Protein AF-W8AZ99-F1 (afdb_monomer_lite)

Structure (mmCIF, N/CA/C/O backbone):
data_AF-W8AZ99-F1
#
_entry.id   AF-W8AZ99-F1
#
loop_
_atom_site.group_PDB
_atom_site.id
_atom_site.type_symbol
_atom_site.label_atom_id
_atom_site.label_alt_id
_atom_site.label_comp_id
_atom_site.label_asym_id
_atom_site.label_entity_id
_atom_site.label_seq_id
_atom_site.pdbx_PDB_ins_code
_atom_site.Cartn_x
_atom_site.Cartn_y
_atom_site.Cartn_z
_atom_site.occupancy
_atom_site.B_iso_or_equiv
_atom_site.auth_seq_id
_atom_site.auth_comp_id
_atom_site.auth_asym_id
_atom_site.auth_atom_id
_atom_site.pdbx_PDB_model_num
ATOM 1 N N . MET A 1 1 ? -14.376 18.201 -4.466 1.00 57.44 1 MET A N 1
ATOM 2 C CA . MET A 1 1 ? -13.607 17.176 -3.735 1.00 57.44 1 MET A CA 1
ATOM 3 C C . MET A 1 1 ? -12.184 17.161 -4.282 1.00 57.44 1 MET A C 1
ATOM 5 O O . MET A 1 1 ? -12.028 17.068 -5.497 1.00 57.44 1 MET A O 1
ATOM 9 N N . GLU A 1 2 ? -11.160 17.309 -3.438 1.00 67.12 2 GLU A N 1
ATOM 10 C CA . GLU A 1 2 ? -9.789 16.961 -3.848 1.00 67.12 2 GLU A CA 1
ATOM 11 C C . GLU A 1 2 ? -9.748 15.459 -4.137 1.00 67.12 2 GLU A C 1
ATOM 13 O O . GLU A 1 2 ? -10.325 14.670 -3.392 1.00 67.12 2 GLU A O 1
ATOM 18 N N . SER A 1 3 ? -9.132 15.048 -5.246 1.00 77.50 3 SER A N 1
ATOM 19 C CA . SER A 1 3 ? -9.180 13.639 -5.632 1.00 77.50 3 SER A CA 1
ATOM 20 C C . SER A 1 3 ? -8.278 12.794 -4.745 1.00 77.50 3 SER A C 1
ATOM 22 O O . SER A 1 3 ? -7.058 12.949 -4.796 1.00 77.50 3 SER A O 1
ATOM 24 N N . ILE A 1 4 ? -8.884 11.871 -4.001 1.00 90.00 4 ILE A N 1
ATOM 25 C CA . ILE A 1 4 ? -8.185 10.881 -3.185 1.00 90.00 4 ILE A CA 1
ATOM 26 C C . ILE A 1 4 ? -7.370 9.970 -4.108 1.00 90.00 4 ILE A C 1
ATOM 28 O O . ILE A 1 4 ? -7.929 9.285 -4.966 1.00 90.00 4 ILE A O 1
ATOM 32 N N . GLU A 1 5 ? -6.047 9.971 -3.938 1.00 94.31 5 GLU A N 1
ATOM 33 C CA . GLU A 1 5 ? -5.137 9.136 -4.722 1.00 94.31 5 GLU A CA 1
ATOM 34 C C . GLU A 1 5 ? -4.761 7.842 -3.987 1.00 94.31 5 GLU A C 1
ATOM 36 O O . GLU A 1 5 ? -4.312 7.859 -2.837 1.00 94.31 5 GLU A O 1
ATOM 41 N N . MET A 1 6 ? -4.865 6.723 -4.700 1.00 96.88 6 MET A N 1
ATOM 42 C CA . MET A 1 6 ? -4.287 5.427 -4.332 1.00 96.88 6 MET A CA 1
ATOM 43 C C . MET A 1 6 ? -3.359 4.932 -5.445 1.00 96.88 6 MET A C 1
ATOM 45 O O . MET A 1 6 ? -3.253 5.541 -6.510 1.00 96.88 6 MET A O 1
ATOM 49 N N . LEU A 1 7 ? -2.674 3.820 -5.197 1.00 98.25 7 LEU A N 1
ATOM 50 C CA . LEU A 1 7 ? -1.894 3.103 -6.199 1.00 98.25 7 LEU A CA 1
ATOM 51 C C . LEU A 1 7 ? -2.615 1.821 -6.611 1.00 98.25 7 LEU A C 1
ATOM 53 O O . LEU A 1 7 ? -3.221 1.166 -5.764 1.00 98.25 7 LEU A O 1
ATOM 57 N N . LYS A 1 8 ? -2.501 1.451 -7.887 1.00 98.38 8 LYS A N 1
ATOM 58 C CA . LYS A 1 8 ? -2.926 0.154 -8.430 1.00 98.38 8 LYS A CA 1
ATOM 59 C C . LYS A 1 8 ? -1.748 -0.523 -9.132 1.00 98.38 8 LYS A C 1
ATOM 61 O O . LYS A 1 8 ? -1.063 0.141 -9.912 1.00 98.38 8 LYS A O 1
ATOM 66 N N . ALA A 1 9 ? -1.531 -1.812 -8.879 1.00 98.56 9 ALA A N 1
ATOM 67 C CA . ALA A 1 9 ? -0.573 -2.641 -9.606 1.00 98.56 9 ALA A CA 1
ATOM 68 C C . ALA A 1 9 ? -0.973 -2.801 -11.082 1.00 98.56 9 ALA A C 1
ATOM 70 O O . ALA A 1 9 ? -2.135 -3.069 -11.399 1.00 98.56 9 ALA A O 1
ATOM 71 N N . LEU A 1 10 ? 0.005 -2.629 -11.971 1.00 98.50 10 LEU A N 1
ATOM 72 C CA . LEU A 1 10 ? -0.115 -2.807 -13.421 1.00 98.50 10 LEU A CA 1
ATOM 73 C C . LEU A 1 10 ? 0.299 -4.206 -13.886 1.00 98.50 10 LEU A C 1
ATOM 75 O O . LEU A 1 10 ? -0.101 -4.613 -14.967 1.00 98.50 10 LEU A O 1
ATOM 79 N N . TYR A 1 11 ? 1.122 -4.894 -13.093 1.00 98.31 11 TYR A N 1
ATOM 80 C CA . TYR A 1 11 ? 1.697 -6.207 -13.379 1.00 98.31 11 TYR A CA 1
ATOM 81 C C . TYR A 1 11 ? 1.949 -6.937 -12.058 1.00 98.31 11 TYR A C 1
ATOM 83 O O . TYR A 1 11 ? 2.131 -6.280 -11.027 1.00 98.31 11 TYR A O 1
ATOM 91 N N . ASP A 1 12 ? 2.056 -8.262 -12.109 1.00 98.38 12 ASP A N 1
ATOM 92 C CA . ASP A 1 12 ? 2.568 -9.067 -10.999 1.00 98.38 12 ASP A CA 1
ATOM 93 C C . ASP A 1 12 ? 4.013 -8.671 -10.646 1.00 98.38 12 ASP A C 1
ATOM 95 O O . ASP A 1 12 ? 4.835 -8.356 -11.516 1.00 98.38 12 ASP A O 1
ATOM 99 N N . PHE A 1 13 ? 4.360 -8.741 -9.364 1.00 97.94 13 PHE A N 1
ATOM 100 C CA . PHE A 1 13 ? 5.720 -8.533 -8.878 1.00 97.94 13 PHE A CA 1
ATOM 101 C C . PHE A 1 13 ? 6.044 -9.505 -7.744 1.00 97.94 13 PHE A C 1
ATOM 103 O O . PHE A 1 13 ? 5.412 -9.495 -6.688 1.00 97.94 13 PHE A O 1
ATOM 110 N N . GLN A 1 14 ? 7.096 -10.301 -7.930 1.00 97.94 14 GLN A N 1
ATOM 111 C CA . GLN A 1 14 ? 7.648 -11.151 -6.880 1.00 97.94 14 GLN A CA 1
ATOM 112 C C . GLN A 1 14 ? 8.810 -10.432 -6.184 1.00 97.94 14 GLN A C 1
ATOM 114 O O . GLN A 1 14 ? 9.856 -10.180 -6.788 1.00 97.94 14 GLN A O 1
ATOM 119 N N . ALA A 1 15 ? 8.655 -10.146 -4.892 1.00 95.12 15 ALA A N 1
ATOM 120 C CA . ALA A 1 15 ? 9.723 -9.607 -4.066 1.00 95.12 15 ALA A CA 1
ATOM 121 C C . ALA A 1 15 ? 10.897 -10.591 -3.963 1.00 95.12 15 ALA A C 1
ATOM 123 O O . ALA A 1 15 ? 10.737 -11.749 -3.568 1.00 95.12 15 ALA A O 1
ATOM 124 N N . VAL A 1 16 ? 12.088 -10.084 -4.288 1.00 93.75 16 VAL A N 1
ATOM 125 C CA . VAL A 1 16 ? 13.389 -10.757 -4.114 1.00 93.75 16 VAL A CA 1
ATOM 126 C C . VAL A 1 16 ? 14.358 -9.945 -3.247 1.00 93.75 16 VAL A C 1
ATOM 128 O O . VAL A 1 16 ? 15.421 -10.436 -2.876 1.00 93.75 16 VAL A O 1
ATOM 131 N N . TYR A 1 17 ? 14.003 -8.700 -2.909 1.00 90.12 17 TYR A N 1
ATOM 132 C CA . TYR A 1 17 ? 14.831 -7.795 -2.115 1.00 90.12 17 TYR A CA 1
ATOM 133 C C . TYR A 1 17 ? 14.248 -7.599 -0.707 1.00 90.12 17 TYR A C 1
ATOM 135 O O . TYR A 1 17 ? 13.023 -7.514 -0.562 1.00 90.12 17 TYR A O 1
ATOM 143 N N . PRO A 1 18 ? 15.087 -7.452 0.336 1.00 92.06 18 PRO A N 1
ATOM 144 C CA . PRO A 1 18 ? 14.613 -7.127 1.677 1.00 92.06 18 PRO A CA 1
ATOM 145 C C . PRO A 1 18 ? 13.724 -5.881 1.677 1.00 92.06 18 PRO A C 1
ATOM 147 O O . PRO A 1 18 ? 14.002 -4.917 0.963 1.00 92.06 18 PRO A O 1
ATOM 150 N N . LYS A 1 19 ? 12.680 -5.884 2.513 1.00 93.50 19 LYS A N 1
ATOM 151 C CA . LYS A 1 19 ? 11.720 -4.775 2.678 1.00 93.50 19 LYS A CA 1
ATOM 152 C C . LYS A 1 19 ? 10.845 -4.467 1.445 1.00 93.50 19 LYS A C 1
ATOM 154 O O . LYS A 1 19 ? 10.015 -3.562 1.514 1.00 93.50 19 LYS A O 1
ATOM 159 N N . THR A 1 20 ? 10.977 -5.212 0.342 1.00 95.31 20 THR A N 1
ATOM 160 C CA . THR A 1 20 ? 10.002 -5.192 -0.767 1.00 95.31 20 THR A CA 1
ATOM 161 C C . THR A 1 20 ? 8.859 -6.173 -0.500 1.00 95.31 20 THR A C 1
ATOM 163 O O . THR A 1 20 ? 9.033 -7.126 0.258 1.00 95.31 20 THR A O 1
ATOM 166 N N . ILE A 1 21 ? 7.686 -5.929 -1.089 1.00 96.50 21 ILE A N 1
ATOM 167 C CA . ILE A 1 21 ? 6.504 -6.801 -0.965 1.00 96.50 21 ILE A CA 1
ATOM 168 C C . ILE A 1 21 ? 6.122 -7.378 -2.326 1.00 96.50 21 ILE A C 1
ATOM 170 O O . ILE A 1 21 ? 6.200 -6.670 -3.327 1.00 96.50 21 ILE A O 1
ATOM 174 N N . SER A 1 22 ? 5.726 -8.653 -2.359 1.00 97.50 22 SER A N 1
ATOM 175 C CA . SER A 1 22 ? 5.116 -9.259 -3.547 1.00 97.50 22 SER A CA 1
ATOM 176 C C . SER A 1 22 ? 3.658 -8.837 -3.674 1.00 97.50 22 SER A C 1
ATOM 178 O O . SER A 1 22 ? 2.985 -8.658 -2.654 1.00 97.50 22 SER A O 1
ATOM 180 N N . PHE A 1 23 ? 3.177 -8.723 -4.907 1.00 98.25 23 PHE A N 1
ATOM 181 C CA . PHE A 1 23 ? 1.793 -8.385 -5.225 1.00 98.25 23 PHE A CA 1
ATOM 182 C C . PHE A 1 23 ? 1.398 -8.884 -6.617 1.00 98.25 23 PHE A C 1
ATOM 184 O O . PHE A 1 23 ? 2.255 -9.052 -7.485 1.00 98.25 23 PHE A O 1
ATOM 191 N N . ASP A 1 24 ? 0.096 -9.057 -6.818 1.00 98.56 24 ASP A N 1
ATOM 192 C CA . ASP A 1 24 ? -0.503 -9.483 -8.084 1.00 98.56 24 ASP A CA 1
ATOM 193 C C . ASP A 1 24 ? -1.027 -8.265 -8.875 1.00 98.56 24 ASP A C 1
ATOM 195 O O . ASP A 1 24 ? -1.290 -7.193 -8.304 1.00 98.56 24 ASP A O 1
ATOM 199 N N . GLU A 1 25 ? -1.206 -8.409 -10.191 1.00 98.50 25 GLU A N 1
ATOM 200 C CA . GLU A 1 25 ? -1.817 -7.385 -11.041 1.00 98.50 25 GLU A CA 1
ATOM 201 C C . GLU A 1 25 ? -3.184 -6.951 -10.481 1.00 98.50 25 GLU A C 1
ATOM 203 O O . GLU A 1 25 ? -4.060 -7.752 -10.153 1.00 98.50 25 GLU A O 1
ATOM 208 N N . GLY A 1 26 ? -3.388 -5.637 -10.391 1.00 98.19 26 GLY A N 1
ATOM 209 C CA . GLY A 1 26 ? -4.624 -5.062 -9.884 1.00 98.19 26 GLY A CA 1
ATOM 210 C C . GLY A 1 26 ? -4.761 -4.986 -8.363 1.00 98.19 26 GLY A C 1
ATOM 211 O O . GLY A 1 26 ? -5.757 -4.408 -7.923 1.00 98.19 2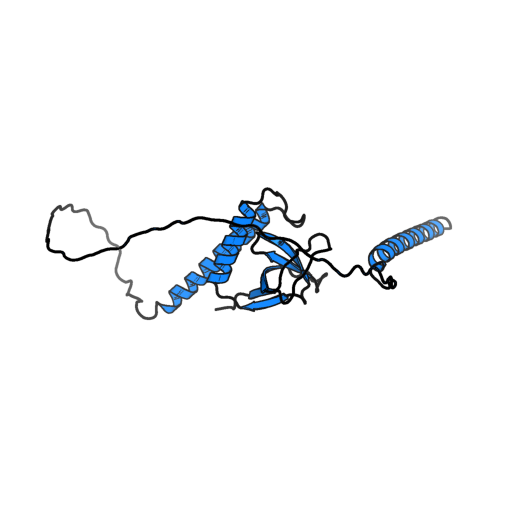6 GLY A O 1
ATOM 212 N N . GLU A 1 27 ? -3.791 -5.455 -7.562 1.00 98.25 27 GLU A N 1
ATOM 213 C CA . GLU A 1 27 ? -3.742 -5.098 -6.135 1.00 98.25 27 GLU A CA 1
ATOM 214 C C . GLU A 1 27 ? -3.658 -3.569 -5.941 1.00 98.25 27 GLU A C 1
ATOM 216 O O . GLU A 1 27 ? -3.111 -2.830 -6.768 1.00 98.25 27 GLU A O 1
ATOM 221 N N . TYR A 1 28 ? -4.206 -3.090 -4.822 1.00 98.38 28 TYR A N 1
ATOM 222 C CA . TYR A 1 28 ? -4.242 -1.673 -4.463 1.00 98.38 28 TYR A CA 1
ATOM 223 C C . TYR A 1 28 ? -3.357 -1.375 -3.254 1.00 98.38 28 TYR A C 1
ATOM 225 O O . TYR A 1 28 ? -3.241 -2.190 -2.334 1.00 98.38 28 TYR A O 1
ATOM 233 N N . PHE A 1 29 ? -2.793 -0.166 -3.215 1.00 98.31 29 PHE A N 1
ATOM 234 C CA . PHE A 1 29 ? -1.982 0.302 -2.093 1.00 98.31 29 PHE A CA 1
ATOM 235 C C . PHE A 1 29 ? -2.268 1.754 -1.728 1.00 98.31 29 PHE A C 1
ATOM 237 O O . PHE A 1 29 ? -2.566 2.597 -2.579 1.00 98.31 29 PHE A O 1
ATOM 244 N N . ILE A 1 30 ? -2.064 2.070 -0.453 1.00 97.25 30 ILE A N 1
ATOM 245 C CA . ILE A 1 30 ? -1.930 3.448 0.013 1.00 97.25 30 ILE A CA 1
ATOM 246 C C . ILE A 1 30 ? -0.462 3.845 -0.130 1.00 97.25 30 ILE A C 1
ATOM 248 O O . ILE A 1 30 ? 0.414 3.214 0.461 1.00 97.25 30 ILE A O 1
ATOM 252 N N . LEU A 1 31 ? -0.183 4.917 -0.874 1.00 96.31 31 LEU A N 1
ATOM 253 C CA . LEU A 1 31 ? 1.144 5.532 -0.878 1.00 96.31 31 LEU A CA 1
ATOM 254 C C . LEU A 1 31 ? 1.447 6.090 0.523 1.00 96.31 31 LEU A C 1
ATOM 256 O O . LEU A 1 31 ? 0.696 6.926 1.035 1.00 96.31 31 LEU A O 1
ATOM 260 N N . TYR A 1 32 ? 2.537 5.616 1.129 1.00 94.56 32 TYR A N 1
ATOM 261 C CA . TYR A 1 32 ? 3.004 6.046 2.448 1.00 94.56 32 TYR A CA 1
ATOM 262 C C . TYR A 1 32 ? 4.077 7.130 2.317 1.00 94.56 32 TYR A C 1
ATOM 264 O O . TYR A 1 32 ? 3.919 8.224 2.853 1.00 94.56 32 TYR A O 1
ATOM 272 N N . GLN A 1 33 ? 5.143 6.859 1.554 1.00 91.44 33 GLN A N 1
ATOM 273 C CA . GLN A 1 33 ? 6.236 7.810 1.347 1.00 91.44 33 GLN A CA 1
ATOM 274 C C . GLN A 1 33 ? 6.938 7.598 -0.002 1.00 91.44 33 GLN A C 1
ATOM 276 O O . GLN A 1 33 ? 7.170 6.471 -0.441 1.00 91.44 33 GLN A O 1
ATOM 281 N N . THR A 1 34 ? 7.346 8.696 -0.640 1.00 89.25 34 THR A N 1
ATOM 282 C CA . THR A 1 34 ? 8.296 8.693 -1.760 1.00 89.25 34 THR A CA 1
ATOM 283 C C . THR A 1 34 ? 9.669 9.156 -1.269 1.00 89.25 34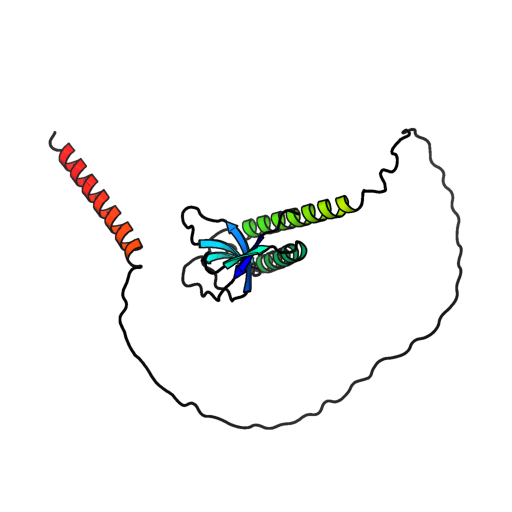 THR A C 1
ATOM 285 O O . THR A 1 34 ? 9.797 10.186 -0.608 1.00 89.25 34 THR A O 1
ATOM 288 N N . SER A 1 35 ? 10.726 8.399 -1.576 1.00 80.12 35 SER A N 1
ATOM 289 C CA . SER A 1 35 ? 12.092 8.775 -1.196 1.00 80.12 35 SER A CA 1
ATOM 290 C C . SER A 1 35 ? 12.777 9.548 -2.320 1.00 80.12 35 SER A C 1
ATOM 292 O O . SER A 1 35 ? 12.970 9.025 -3.416 1.00 80.12 35 SER A O 1
ATOM 294 N N . ALA A 1 36 ? 13.244 10.767 -2.036 1.00 73.44 36 ALA A N 1
ATOM 295 C CA . ALA A 1 36 ? 14.027 11.554 -2.994 1.00 73.44 36 ALA A CA 1
ATOM 296 C C . ALA A 1 36 ? 15.336 10.851 -3.419 1.00 73.44 36 ALA A C 1
ATOM 298 O O . ALA A 1 36 ? 15.813 11.053 -4.536 1.00 73.44 36 ALA A O 1
ATOM 299 N N . ARG A 1 37 ? 15.901 9.997 -2.550 1.00 77.00 37 ARG A N 1
ATOM 300 C CA . ARG A 1 37 ? 17.108 9.200 -2.842 1.00 77.00 37 ARG A CA 1
ATOM 301 C C . ARG A 1 37 ? 16.807 7.931 -3.645 1.00 77.00 37 ARG A C 1
ATOM 303 O O . ARG A 1 37 ? 17.674 7.470 -4.375 1.00 77.00 37 ARG A O 1
ATOM 310 N N . GLN A 1 38 ? 15.597 7.381 -3.533 1.00 78.50 38 GLN A N 1
ATOM 311 C CA . GLN A 1 38 ? 15.173 6.156 -4.220 1.00 78.50 38 GLN A CA 1
ATOM 312 C C . GLN A 1 38 ? 13.922 6.426 -5.065 1.00 78.50 38 GLN A C 1
ATOM 314 O O . GLN A 1 38 ? 12.858 5.871 -4.822 1.00 78.50 38 GLN A O 1
ATOM 319 N N . ARG A 1 39 ? 14.049 7.293 -6.079 1.00 83.19 39 ARG A N 1
ATOM 320 C CA . ARG A 1 39 ? 12.915 7.762 -6.905 1.00 83.19 39 ARG A CA 1
ATOM 321 C C . ARG A 1 39 ? 12.090 6.643 -7.561 1.00 83.19 39 ARG A C 1
ATOM 323 O O . ARG A 1 39 ? 10.908 6.852 -7.816 1.00 83.19 39 ARG A O 1
ATOM 330 N N . ASN A 1 40 ? 12.703 5.479 -7.785 1.00 92.00 40 ASN A N 1
ATOM 331 C CA . ASN A 1 40 ? 12.098 4.320 -8.445 1.00 92.00 40 ASN A CA 1
ATOM 332 C C . ASN A 1 40 ? 11.387 3.355 -7.474 1.00 92.00 40 ASN A C 1
ATOM 334 O O . ASN A 1 40 ? 10.805 2.373 -7.926 1.00 92.00 40 ASN A O 1
ATOM 338 N N . TRP A 1 41 ? 11.457 3.595 -6.159 1.00 94.69 41 TRP A N 1
ATOM 339 C CA . TRP A 1 41 ? 10.874 2.734 -5.128 1.00 94.69 41 TRP A CA 1
ATOM 340 C C . TRP A 1 41 ? 9.976 3.555 -4.210 1.00 94.69 41 TRP A C 1
ATOM 342 O O . TRP A 1 41 ? 10.415 4.516 -3.574 1.00 94.69 41 TRP A O 1
ATOM 352 N N . TRP A 1 42 ? 8.701 3.186 -4.146 1.00 96.38 42 TRP A N 1
ATOM 353 C CA . TRP A 1 42 ? 7.715 3.863 -3.308 1.00 96.38 42 TRP A CA 1
ATOM 354 C C . TRP A 1 42 ? 7.381 2.994 -2.107 1.00 96.38 42 TRP A C 1
ATOM 356 O O . TRP A 1 42 ? 7.173 1.791 -2.251 1.00 96.38 42 TRP A O 1
ATOM 366 N N . GLN A 1 43 ? 7.343 3.607 -0.927 1.00 96.50 43 GLN A N 1
ATOM 367 C CA . GLN A 1 43 ? 6.909 2.944 0.292 1.00 96.50 43 GLN A CA 1
ATOM 368 C C . GLN A 1 43 ? 5.386 3.006 0.357 1.00 96.50 43 GLN A C 1
ATOM 370 O O . GLN A 1 43 ? 4.796 4.087 0.245 1.00 96.50 43 GLN A O 1
ATOM 375 N N . VAL A 1 44 ? 4.749 1.853 0.518 1.00 97.50 44 VAL A N 1
ATOM 376 C CA . VAL A 1 44 ? 3.297 1.695 0.414 1.00 97.50 44 VAL A CA 1
ATOM 377 C C . VAL A 1 44 ? 2.761 0.768 1.497 1.00 97.50 44 VAL A C 1
ATOM 379 O O . VAL A 1 44 ? 3.496 -0.068 2.022 1.00 97.50 44 VAL A O 1
ATOM 382 N N . VAL A 1 45 ? 1.471 0.903 1.803 1.00 97.69 45 VAL A N 1
ATOM 383 C CA . VAL A 1 45 ? 0.727 -0.010 2.679 1.00 97.69 45 VAL A CA 1
ATOM 384 C C . VAL A 1 45 ? -0.279 -0.801 1.850 1.00 97.69 45 VAL A C 1
ATOM 386 O O . VAL A 1 45 ? -1.066 -0.228 1.095 1.00 97.69 45 VAL A O 1
ATOM 389 N N . SER A 1 46 ? -0.240 -2.121 2.001 1.00 97.38 46 SER A N 1
ATOM 390 C CA . SER A 1 46 ? -1.150 -3.076 1.362 1.00 97.38 46 SER A CA 1
ATOM 391 C C . SER A 1 46 ? -2.437 -3.298 2.169 1.00 97.38 46 SER A C 1
ATOM 393 O O . SER A 1 46 ? -2.493 -3.047 3.377 1.00 97.38 46 SER A O 1
ATOM 395 N N . MET A 1 47 ? -3.460 -3.867 1.523 1.00 96.19 47 MET A N 1
ATOM 396 C CA . MET A 1 47 ? -4.717 -4.254 2.188 1.00 96.19 47 MET A CA 1
ATOM 397 C C . MET A 1 47 ? -4.502 -5.297 3.301 1.00 96.19 47 MET A C 1
ATOM 399 O O . MET A 1 47 ? -5.280 -5.382 4.242 1.00 96.19 47 MET A O 1
ATOM 403 N N . LYS A 1 48 ? -3.405 -6.062 3.223 1.00 94.94 48 LYS A N 1
ATOM 404 C CA . LYS A 1 48 ? -2.982 -7.069 4.211 1.00 94.94 48 LYS A CA 1
ATOM 405 C C . LYS A 1 48 ? -2.353 -6.444 5.474 1.00 94.94 48 LYS A C 1
ATOM 407 O O . LYS A 1 48 ? -1.933 -7.175 6.365 1.00 94.94 48 LYS A O 1
ATOM 412 N N . GLY A 1 49 ? -2.254 -5.113 5.559 1.00 93.38 49 GLY A N 1
ATOM 413 C CA . GLY A 1 49 ? -1.614 -4.394 6.671 1.00 93.38 49 GLY A CA 1
ATOM 414 C C . GLY A 1 49 ? -0.083 -4.326 6.580 1.00 93.38 49 GLY A C 1
ATOM 415 O O . GLY A 1 49 ? 0.548 -3.637 7.375 1.00 93.38 49 GLY A O 1
ATOM 416 N N . ASN A 1 50 ? 0.529 -4.980 5.586 1.00 93.88 50 ASN A N 1
ATOM 417 C CA . ASN A 1 50 ? 1.976 -4.943 5.379 1.00 93.88 50 ASN A CA 1
ATOM 418 C C . ASN A 1 50 ? 2.411 -3.605 4.771 1.00 93.88 50 ASN A C 1
ATOM 420 O O . ASN A 1 50 ? 1.823 -3.168 3.774 1.00 93.88 50 ASN A O 1
ATOM 424 N N . ILE A 1 51 ? 3.481 -3.019 5.316 1.00 95.94 51 ILE A N 1
ATOM 425 C CA . ILE A 1 51 ? 4.212 -1.896 4.721 1.00 95.94 51 ILE A CA 1
ATOM 426 C C . ILE A 1 51 ? 5.466 -2.404 4.000 1.00 95.94 51 ILE A C 1
ATOM 428 O O . ILE A 1 51 ? 6.140 -3.316 4.477 1.00 95.94 51 ILE A O 1
ATOM 432 N N . GLY A 1 52 ? 5.787 -1.836 2.840 1.00 96.06 52 GLY A N 1
ATOM 433 C CA . GLY A 1 52 ? 6.928 -2.273 2.036 1.00 96.06 52 GLY A CA 1
ATOM 434 C C . GLY A 1 52 ? 7.226 -1.360 0.857 1.00 96.06 52 GLY A C 1
ATOM 435 O O . GLY A 1 52 ? 6.505 -0.394 0.612 1.00 96.06 52 GLY A O 1
ATOM 436 N N . PHE A 1 53 ? 8.295 -1.670 0.128 1.00 96.75 53 PHE A N 1
ATOM 437 C CA . PHE A 1 53 ? 8.669 -0.971 -1.101 1.00 96.75 53 PHE A CA 1
ATOM 438 C C . PHE A 1 53 ? 8.153 -1.695 -2.350 1.00 96.75 53 PHE A C 1
ATOM 440 O O . PHE A 1 53 ? 8.294 -2.914 -2.465 1.00 96.75 53 PHE A O 1
ATOM 447 N N . VAL A 1 54 ? 7.618 -0.927 -3.303 1.00 97.06 54 VAL A N 1
ATOM 448 C CA . VAL A 1 54 ? 7.201 -1.396 -4.638 1.00 97.06 54 VAL A CA 1
ATOM 449 C C . VAL A 1 54 ? 7.886 -0.580 -5.746 1.00 97.06 54 VAL A C 1
ATOM 451 O O . VAL A 1 54 ? 8.176 0.604 -5.523 1.00 97.06 54 VAL A O 1
ATOM 454 N N . PRO A 1 55 ? 8.153 -1.158 -6.935 1.00 96.81 55 PRO A N 1
ATOM 455 C CA . PRO A 1 55 ? 8.722 -0.411 -8.054 1.00 96.81 55 PRO A CA 1
ATOM 456 C C . PRO A 1 55 ? 7.711 0.607 -8.598 1.00 96.81 55 PRO A C 1
ATOM 458 O O . PRO A 1 55 ? 6.581 0.255 -8.936 1.00 96.81 55 PRO A O 1
ATOM 461 N N . SER A 1 56 ? 8.110 1.870 -8.749 1.00 96.56 56 SER A N 1
ATOM 462 C CA . SER A 1 56 ? 7.201 2.947 -9.173 1.00 96.56 56 SER A CA 1
ATOM 463 C C . SER A 1 56 ? 6.679 2.803 -10.608 1.00 96.56 56 SER A C 1
ATOM 465 O O . SER A 1 56 ? 5.701 3.446 -10.965 1.00 96.56 56 SER A O 1
ATOM 467 N N . ASN A 1 57 ? 7.330 1.989 -11.443 1.00 97.56 57 ASN A N 1
ATOM 468 C CA . ASN A 1 57 ? 6.900 1.669 -12.808 1.00 97.56 57 ASN A CA 1
ATOM 469 C C . ASN A 1 57 ? 5.976 0.438 -12.895 1.00 97.56 57 ASN A C 1
ATOM 471 O O . ASN A 1 57 ? 5.479 0.143 -13.979 1.00 97.56 57 ASN A O 1
ATOM 475 N N . TYR A 1 58 ? 5.757 -0.273 -11.783 1.00 98.12 58 TYR A N 1
ATOM 476 C CA . TYR A 1 58 ? 4.813 -1.397 -11.678 1.00 98.12 58 TYR A CA 1
ATOM 477 C C . TYR A 1 58 ? 3.455 -0.967 -11.109 1.00 98.12 58 TYR A C 1
ATOM 479 O O . TYR A 1 58 ? 2.527 -1.768 -11.052 1.00 98.12 58 TYR A O 1
ATOM 487 N N . VAL A 1 59 ? 3.324 0.293 -10.693 1.00 98.00 59 VAL A N 1
ATOM 488 C CA . VAL A 1 59 ? 2.097 0.856 -10.131 1.00 98.00 59 VAL A CA 1
ATOM 489 C C . VAL A 1 59 ? 1.716 2.141 -10.852 1.00 98.00 59 VAL A C 1
ATOM 491 O O . VAL A 1 59 ? 2.576 2.912 -11.274 1.00 98.00 59 VAL A O 1
ATOM 494 N N . MET A 1 60 ? 0.419 2.410 -10.950 1.00 97.50 60 MET A N 1
ATOM 495 C CA . MET A 1 60 ? -0.099 3.707 -11.382 1.00 97.50 60 MET A CA 1
ATOM 496 C C . MET A 1 60 ? -0.851 4.394 -10.246 1.00 97.50 60 MET A C 1
ATOM 498 O O . MET A 1 60 ? -1.502 3.734 -9.435 1.00 97.50 60 MET A O 1
ATOM 502 N N . LYS A 1 61 ? -0.804 5.729 -10.214 1.00 96.75 61 LYS A N 1
ATOM 503 C CA . LYS A 1 61 ? -1.732 6.519 -9.402 1.00 96.75 61 LYS A CA 1
ATOM 504 C C . LYS A 1 61 ? -3.132 6.440 -10.000 1.00 96.75 61 LYS A C 1
ATOM 506 O O . LYS A 1 61 ? -3.304 6.647 -11.201 1.00 96.75 61 LYS A O 1
ATOM 511 N N . ILE A 1 62 ? -4.117 6.190 -9.151 1.00 96.94 62 ILE A N 1
ATOM 512 C CA . ILE A 1 62 ? -5.538 6.200 -9.491 1.00 96.94 62 ILE A CA 1
ATOM 513 C C . ILE A 1 62 ? -6.298 7.115 -8.537 1.00 96.94 62 ILE A C 1
ATOM 515 O O . ILE A 1 62 ? -5.882 7.320 -7.397 1.00 96.94 62 ILE A O 1
ATOM 519 N N . LYS A 1 63 ? -7.433 7.632 -9.002 1.00 95.50 63 LYS A N 1
ATOM 520 C CA . LYS A 1 63 ? -8.417 8.306 -8.153 1.00 95.50 63 LYS A CA 1
ATOM 521 C C . LYS A 1 63 ? -9.415 7.263 -7.659 1.00 95.50 63 LYS A C 1
ATOM 523 O O . LYS A 1 63 ? -9.807 6.401 -8.445 1.00 95.50 63 LYS A O 1
ATOM 528 N N . VAL A 1 64 ? -9.795 7.329 -6.389 1.00 94.38 64 VAL A N 1
ATOM 529 C CA . VAL A 1 64 ? -10.755 6.401 -5.771 1.00 94.38 64 VAL A CA 1
ATOM 530 C C . VAL A 1 64 ? -11.863 7.153 -5.052 1.00 94.38 64 VAL A C 1
ATOM 532 O O . VAL A 1 64 ? -11.665 8.284 -4.607 1.00 94.38 64 VAL A O 1
ATOM 535 N N . GLU A 1 65 ? -13.008 6.493 -4.898 1.00 92.75 65 GLU A N 1
ATOM 536 C CA . GLU A 1 65 ? -14.081 6.986 -4.041 1.00 92.75 65 GLU A CA 1
ATOM 537 C C . GLU A 1 65 ? -13.684 6.910 -2.553 1.00 92.75 65 GLU A C 1
ATOM 539 O O . GLU A 1 65 ? -12.973 5.976 -2.155 1.00 92.75 65 GLU A O 1
ATOM 544 N N . PRO A 1 66 ? -14.156 7.845 -1.706 1.00 91.50 66 PRO A N 1
ATOM 545 C CA . PRO A 1 66 ? -13.867 7.853 -0.270 1.00 91.50 66 PRO A CA 1
ATOM 546 C C . PRO A 1 66 ? -14.227 6.535 0.424 1.00 91.50 66 PRO A C 1
ATOM 548 O O . PRO A 1 66 ? -13.415 6.000 1.178 1.00 91.50 66 PRO A O 1
ATOM 551 N N . ASP A 1 67 ? -15.391 5.964 0.101 1.00 92.19 67 ASP A N 1
ATOM 552 C CA . ASP A 1 67 ? -15.884 4.709 0.682 1.00 92.19 67 ASP A CA 1
ATOM 553 C C . ASP A 1 67 ? -14.950 3.526 0.402 1.00 92.19 67 ASP A C 1
ATOM 555 O O . ASP A 1 67 ? -14.762 2.653 1.255 1.00 92.19 67 ASP A O 1
ATOM 559 N N . PHE A 1 68 ? -14.311 3.511 -0.774 1.00 94.94 68 PHE A N 1
ATOM 560 C CA . PHE A 1 68 ? -13.329 2.490 -1.132 1.00 94.94 68 PHE A CA 1
ATOM 561 C C . PHE A 1 68 ? -12.059 2.626 -0.286 1.00 94.94 68 PHE A C 1
ATOM 563 O O . PHE A 1 68 ? -11.586 1.629 0.263 1.00 94.94 68 PHE A O 1
ATOM 570 N N . LEU A 1 69 ? -11.536 3.847 -0.110 1.00 95.31 69 LEU A N 1
ATOM 571 C CA . LEU A 1 69 ? -10.371 4.073 0.753 1.00 95.31 69 LEU A CA 1
ATOM 572 C C . LEU A 1 69 ? -10.683 3.769 2.227 1.00 95.31 69 LEU A C 1
ATOM 574 O O . LEU A 1 69 ? -9.860 3.151 2.899 1.00 95.31 69 LEU A O 1
ATOM 578 N N . ILE A 1 70 ? -11.853 4.165 2.736 1.00 95.06 70 ILE A N 1
ATOM 579 C CA . ILE A 1 70 ? -12.269 3.874 4.118 1.00 95.06 70 ILE A CA 1
ATOM 580 C C . ILE A 1 70 ? -12.392 2.357 4.324 1.00 95.06 70 ILE A C 1
ATOM 582 O O . ILE A 1 70 ? -11.881 1.825 5.311 1.00 95.06 70 ILE A O 1
ATOM 586 N N . SER A 1 71 ? -12.987 1.639 3.368 1.00 96.50 71 SER A N 1
ATOM 587 C CA . SER A 1 71 ? -13.071 0.171 3.390 1.00 96.50 71 SER A CA 1
ATOM 588 C C . SER A 1 71 ? -11.686 -0.484 3.371 1.00 96.50 71 SER A C 1
ATOM 590 O O . SER A 1 71 ? -11.404 -1.339 4.209 1.00 96.50 71 SER A O 1
ATOM 592 N N . PHE A 1 72 ? -10.791 -0.032 2.486 1.00 97.69 72 PHE A N 1
ATOM 593 C CA . PHE A 1 72 ? -9.407 -0.506 2.415 1.00 97.69 72 PHE A CA 1
ATOM 594 C C . PHE A 1 72 ? -8.654 -0.269 3.733 1.00 97.69 72 PHE A C 1
ATOM 596 O O . PHE A 1 72 ? -7.991 -1.175 4.236 1.00 97.69 72 PHE A O 1
ATOM 603 N N . LEU A 1 73 ? -8.787 0.925 4.324 1.00 97.00 73 LEU A N 1
ATOM 604 C CA . LEU A 1 73 ? -8.186 1.271 5.614 1.00 97.00 73 LEU A CA 1
ATOM 605 C C . LEU A 1 73 ? -8.688 0.359 6.736 1.00 97.00 73 LEU A C 1
ATOM 607 O O . LEU A 1 73 ? -7.871 -0.120 7.518 1.00 97.00 73 LEU A O 1
ATOM 611 N N . ASN A 1 74 ? -9.993 0.069 6.792 1.00 97.69 74 ASN A N 1
ATOM 612 C CA . ASN A 1 74 ? -10.548 -0.886 7.755 1.00 97.69 74 ASN A CA 1
ATOM 613 C C . ASN A 1 74 ? -9.915 -2.279 7.598 1.00 97.69 74 ASN A C 1
ATOM 615 O O . ASN A 1 74 ? -9.477 -2.851 8.594 1.00 97.69 74 ASN A O 1
ATOM 619 N N . SER A 1 75 ? -9.795 -2.798 6.370 1.00 98.00 75 SER A N 1
ATOM 620 C CA . SER A 1 75 ? -9.153 -4.097 6.117 1.00 98.00 75 SER A CA 1
ATOM 621 C C . SER A 1 75 ? -7.662 -4.111 6.481 1.00 98.00 75 SER A C 1
ATOM 623 O O . SER A 1 75 ? -7.208 -5.058 7.126 1.00 98.00 75 SER A O 1
ATOM 625 N N . SER A 1 76 ? -6.907 -3.056 6.146 1.00 96.94 76 SER A N 1
ATOM 626 C CA . SER A 1 76 ? -5.498 -2.923 6.546 1.00 96.94 76 SER A CA 1
ATOM 627 C C . SER A 1 76 ? -5.333 -2.880 8.067 1.00 96.94 76 SER A C 1
ATOM 629 O O . SER A 1 76 ? -4.436 -3.539 8.588 1.00 96.94 76 SER A O 1
ATOM 631 N N . ILE A 1 77 ? -6.193 -2.136 8.775 1.00 97.44 77 ILE A N 1
ATOM 632 C CA . ILE A 1 77 ? -6.201 -2.031 10.243 1.00 97.44 77 ILE A CA 1
ATOM 633 C C . ILE A 1 77 ? -6.517 -3.393 10.871 1.00 97.44 77 ILE A C 1
ATOM 635 O O . ILE A 1 77 ? -5.731 -3.881 11.677 1.00 97.44 77 ILE A O 1
ATOM 639 N N . GLU A 1 78 ? -7.605 -4.048 10.457 1.00 97.50 78 GLU A N 1
ATOM 640 C CA . GLU A 1 78 ? -8.030 -5.346 10.998 1.00 97.50 78 GLU A CA 1
ATOM 641 C C . GLU A 1 78 ? -6.975 -6.445 10.763 1.00 97.50 78 GLU A C 1
ATOM 643 O O . GLU A 1 78 ? -6.694 -7.256 11.651 1.00 97.50 78 GLU A O 1
ATOM 648 N N . SER A 1 79 ? -6.362 -6.472 9.575 1.00 96.25 79 SER A N 1
ATOM 649 C CA . SER A 1 79 ? -5.290 -7.419 9.249 1.00 96.25 79 SER A CA 1
ATOM 650 C C . SER A 1 79 ? -4.033 -7.158 10.088 1.00 96.25 79 SER A C 1
ATOM 652 O O . SER A 1 79 ? -3.435 -8.092 10.629 1.00 96.25 79 SER A O 1
ATOM 654 N N . LEU A 1 80 ? -3.663 -5.885 10.265 1.00 94.38 80 LEU A N 1
ATOM 655 C CA . LEU A 1 80 ? -2.520 -5.489 11.084 1.00 94.38 80 LEU A CA 1
ATOM 656 C C . LEU A 1 80 ? -2.744 -5.809 12.570 1.00 94.38 80 LEU A C 1
ATOM 658 O O . LEU A 1 80 ? -1.842 -6.341 13.217 1.00 94.38 80 LEU A O 1
ATOM 662 N N . GLU A 1 81 ? -3.941 -5.563 13.109 1.00 95.06 81 GLU A N 1
ATOM 663 C CA . GLU A 1 81 ? -4.322 -5.902 14.488 1.00 95.06 81 GLU A CA 1
ATOM 664 C C . GLU A 1 81 ? -4.191 -7.404 14.770 1.00 95.06 81 GLU A C 1
ATOM 666 O O . GLU A 1 81 ? -3.633 -7.773 15.807 1.00 95.06 81 GLU A O 1
ATOM 671 N N . LYS A 1 82 ? -4.599 -8.258 13.822 1.00 93.88 82 LYS A N 1
ATOM 672 C CA . LYS A 1 82 ? -4.493 -9.726 13.921 1.00 93.88 82 LYS A CA 1
ATOM 673 C C . LYS A 1 82 ? -3.066 -10.272 13.787 1.00 93.88 82 LYS A C 1
ATOM 675 O O . LYS A 1 82 ? -2.823 -11.394 14.227 1.00 93.88 82 LYS A O 1
ATOM 680 N N . SER A 1 83 ? -2.130 -9.521 13.199 1.00 91.38 83 SER A N 1
ATOM 681 C CA . SER A 1 83 ? -0.728 -9.952 13.095 1.00 91.38 83 SER A CA 1
ATOM 682 C C . SER A 1 83 ? -0.062 -10.069 14.472 1.00 91.38 83 SER A C 1
ATOM 684 O O . SER A 1 83 ? -0.199 -9.186 15.320 1.00 91.38 83 SER A O 1
ATOM 686 N N . THR A 1 84 ? 0.705 -11.136 14.693 1.00 91.31 84 THR A N 1
ATOM 687 C CA . THR A 1 84 ? 1.498 -11.334 15.919 1.00 91.31 84 THR A CA 1
ATOM 688 C C . THR A 1 84 ? 2.861 -10.637 15.882 1.00 91.31 84 THR A C 1
ATOM 690 O O . THR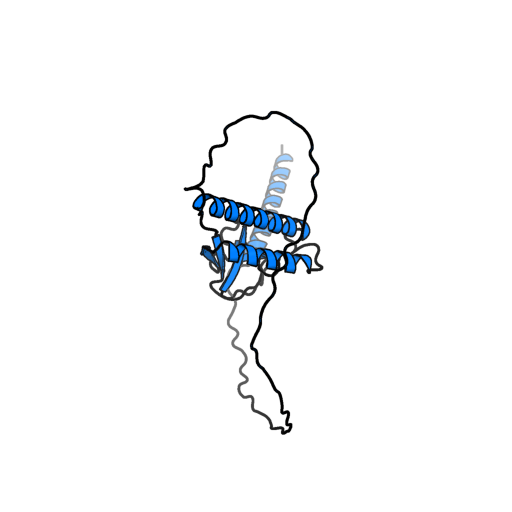 A 1 84 ? 3.578 -10.664 16.879 1.00 91.31 84 THR A O 1
ATOM 693 N N . GLU A 1 85 ? 3.249 -10.038 14.753 1.00 91.00 85 GLU A N 1
ATOM 694 C CA . GLU A 1 85 ? 4.554 -9.386 14.594 1.00 91.00 85 GLU A CA 1
ATOM 695 C C . GLU A 1 85 ? 4.575 -7.984 15.224 1.00 91.00 85 GLU A C 1
ATOM 697 O O . GLU A 1 85 ? 3.657 -7.184 15.038 1.00 91.00 85 GLU A O 1
ATOM 702 N N . SER A 1 86 ? 5.642 -7.672 15.967 1.00 89.38 86 SER A N 1
ATOM 703 C CA . SER A 1 86 ? 5.849 -6.364 16.608 1.00 89.38 86 SER A CA 1
ATOM 704 C C . SER A 1 86 ? 6.418 -5.301 15.663 1.00 89.38 86 SER A C 1
ATOM 706 O O . SER A 1 86 ? 6.211 -4.108 15.880 1.00 89.38 86 SER A O 1
ATOM 708 N N . GLU A 1 87 ? 7.116 -5.720 14.608 1.00 90.94 87 GLU A N 1
ATOM 709 C CA . GLU A 1 87 ? 7.661 -4.870 13.547 1.00 90.94 87 GLU A CA 1
ATOM 710 C C . GLU A 1 87 ? 7.235 -5.414 12.190 1.00 90.94 87 GLU A C 1
ATOM 712 O O . GLU A 1 87 ? 7.301 -6.618 11.961 1.00 90.94 87 GLU A O 1
ATOM 717 N N . ILE A 1 88 ? 6.853 -4.531 11.268 1.00 90.31 88 ILE A N 1
ATOM 718 C CA . ILE A 1 88 ? 6.399 -4.935 9.935 1.00 90.31 88 ILE A CA 1
ATOM 719 C C . ILE A 1 88 ? 7.556 -4.782 8.948 1.00 90.31 88 ILE A C 1
ATOM 721 O O . ILE A 1 88 ? 8.068 -3.676 8.741 1.00 90.31 88 ILE A O 1
ATOM 725 N N . ASN A 1 89 ? 7.995 -5.899 8.353 1.00 87.00 89 ASN A N 1
ATOM 726 C CA . ASN A 1 89 ? 9.119 -5.979 7.403 1.00 87.00 89 ASN A CA 1
ATOM 727 C C . ASN A 1 89 ? 10.448 -5.352 7.897 1.00 87.00 89 ASN A C 1
ATOM 729 O O . 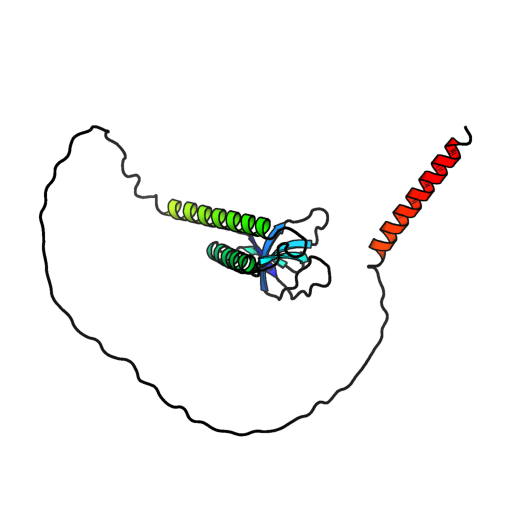ASN A 1 89 ? 11.309 -4.988 7.089 1.00 87.00 89 ASN A O 1
ATOM 733 N N . GLY A 1 90 ? 10.622 -5.175 9.214 1.00 87.75 90 GLY A N 1
ATOM 734 C CA . GLY A 1 90 ? 11.745 -4.425 9.795 1.00 87.75 90 GLY A CA 1
ATOM 735 C C . GLY A 1 90 ? 11.834 -2.978 9.285 1.00 87.75 90 GLY A C 1
ATOM 736 O O . GLY A 1 90 ? 12.934 -2.438 9.132 1.00 87.75 90 GLY A O 1
ATOM 737 N N . ILE A 1 91 ? 10.703 -2.375 8.901 1.00 90.44 91 ILE A N 1
ATOM 738 C CA . ILE A 1 91 ? 10.603 -0.981 8.442 1.00 90.44 91 ILE A CA 1
ATOM 739 C C . ILE A 1 91 ? 10.201 -0.070 9.601 1.00 90.44 91 ILE A C 1
ATOM 741 O O . ILE A 1 91 ? 10.829 0.968 9.792 1.00 90.44 91 ILE A O 1
ATOM 745 N N . MET A 1 92 ? 9.161 -0.452 10.347 1.00 93.12 92 MET A N 1
ATOM 746 C CA . MET A 1 92 ? 8.626 0.310 11.477 1.00 93.12 92 MET A CA 1
ATOM 747 C C . MET A 1 92 ? 7.859 -0.601 12.454 1.00 93.12 92 MET A C 1
ATOM 749 O O . MET A 1 92 ? 7.429 -1.692 12.053 1.00 93.12 92 MET A O 1
ATOM 753 N N . PRO A 1 93 ? 7.644 -0.166 13.711 1.00 95.69 93 PRO A N 1
ATOM 754 C CA . PRO A 1 93 ? 6.790 -0.869 14.662 1.00 95.69 93 PRO A CA 1
ATOM 755 C C . PRO A 1 93 ? 5.347 -0.991 14.158 1.00 95.69 93 PRO A C 1
ATOM 757 O O . PRO A 1 93 ? 4.806 -0.062 13.552 1.00 95.69 93 PRO A O 1
ATOM 760 N N . LYS A 1 94 ? 4.695 -2.115 14.475 1.00 94.56 94 LYS A N 1
ATOM 761 C CA . LYS A 1 94 ? 3.274 -2.357 14.176 1.00 94.56 94 LYS A CA 1
ATOM 762 C C . LYS A 1 94 ? 2.374 -1.244 14.721 1.00 94.56 94 LYS A C 1
ATOM 764 O O . LYS A 1 94 ? 1.495 -0.779 14.003 1.00 94.56 94 LYS A O 1
ATOM 769 N N . GLU A 1 95 ? 2.602 -0.815 15.963 1.00 95.38 95 GLU A N 1
ATOM 770 C CA . GLU A 1 95 ? 1.730 0.160 16.632 1.00 95.38 95 GLU A CA 1
ATOM 771 C C . GLU A 1 95 ? 1.791 1.545 15.969 1.00 95.38 95 GLU A C 1
ATOM 773 O O . GLU A 1 95 ? 0.756 2.172 15.771 1.00 95.38 95 GLU A O 1
ATOM 778 N N . GLU A 1 96 ? 2.974 1.986 15.518 1.00 95.56 96 GLU A N 1
ATOM 779 C CA . GLU A 1 96 ? 3.112 3.253 14.784 1.00 95.56 96 GLU A CA 1
ATOM 780 C C . GLU A 1 96 ? 2.361 3.200 13.442 1.00 95.56 96 GLU A C 1
ATOM 782 O O . GLU A 1 96 ? 1.692 4.158 13.055 1.00 95.56 96 GLU A O 1
ATOM 787 N N . LEU A 1 97 ? 2.428 2.071 12.726 1.00 95.56 97 LEU A N 1
ATOM 788 C CA . LEU A 1 97 ? 1.676 1.908 11.480 1.00 95.56 97 LEU A CA 1
ATOM 789 C C . LEU A 1 97 ? 0.162 1.901 11.744 1.00 95.56 97 LEU A C 1
ATOM 791 O O . LEU A 1 97 ? -0.597 2.519 10.996 1.00 95.56 97 LEU A O 1
ATOM 795 N N . LEU A 1 98 ? -0.272 1.234 12.814 1.00 96.31 98 LEU A N 1
ATOM 796 C CA . LEU A 1 98 ? -1.674 1.143 13.212 1.00 96.31 98 LEU A CA 1
ATOM 797 C C . LEU A 1 98 ? -2.257 2.517 13.574 1.00 96.31 98 LEU A C 1
ATOM 799 O O . LEU A 1 98 ? -3.344 2.860 13.104 1.00 96.31 98 LEU A O 1
ATOM 803 N N . GLU A 1 99 ? -1.519 3.320 14.343 1.00 96.69 99 GLU A N 1
ATOM 804 C CA . GLU A 1 99 ? -1.874 4.703 14.674 1.00 96.69 99 GLU A CA 1
ATOM 805 C C . GLU A 1 99 ? -2.049 5.546 13.401 1.00 96.69 99 GLU A C 1
ATOM 807 O O . GLU A 1 99 ? -3.129 6.090 13.169 1.00 96.69 99 GLU A O 1
ATOM 812 N N . ARG A 1 100 ? -1.059 5.540 12.497 1.00 96.06 100 ARG A N 1
ATOM 813 C CA . ARG A 1 100 ? -1.106 6.303 11.231 1.00 96.06 100 ARG A CA 1
ATOM 814 C C . ARG A 1 100 ? -2.276 5.909 10.329 1.00 96.06 100 ARG A C 1
ATOM 816 O O . ARG A 1 100 ? -2.851 6.767 9.655 1.00 96.06 100 ARG A O 1
ATOM 823 N N . LEU A 1 101 ? -2.640 4.625 10.283 1.00 96.38 101 LEU A N 1
ATOM 824 C CA . LEU A 1 101 ? -3.797 4.162 9.509 1.00 96.38 101 LEU A CA 1
ATOM 825 C C . LEU A 1 101 ? -5.121 4.610 10.145 1.00 96.38 101 LEU A C 1
ATOM 827 O O . LEU A 1 101 ? -6.020 5.040 9.418 1.00 96.38 101 LEU A O 1
ATOM 831 N N . ARG A 1 102 ? -5.232 4.574 11.480 1.00 96.94 102 ARG A N 1
ATOM 832 C CA . ARG A 1 102 ? -6.405 5.071 12.223 1.00 96.94 102 ARG A CA 1
ATOM 833 C C . ARG A 1 102 ? -6.574 6.587 12.074 1.00 96.94 102 ARG A C 1
ATOM 835 O O . ARG A 1 102 ? -7.675 7.035 11.757 1.00 96.94 102 ARG A O 1
ATOM 842 N N . GLU A 1 103 ? -5.498 7.363 12.207 1.00 96.44 103 GLU A N 1
ATOM 843 C CA . GLU A 1 103 ? -5.490 8.813 11.952 1.00 96.44 103 GLU A CA 1
ATOM 844 C C . GLU A 1 103 ? -5.943 9.132 10.521 1.00 96.44 103 GLU A C 1
ATOM 846 O O . GLU A 1 103 ? -6.819 9.975 10.304 1.00 96.44 103 GLU A O 1
ATOM 851 N N . LYS A 1 104 ? -5.384 8.424 9.528 1.00 94.38 104 LYS A N 1
ATOM 852 C CA . LYS A 1 104 ? -5.738 8.625 8.119 1.00 94.38 104 LYS A CA 1
ATOM 853 C C . LYS A 1 104 ? -7.200 8.270 7.846 1.00 94.38 104 LYS A C 1
ATOM 855 O O . LYS A 1 104 ? -7.856 9.013 7.121 1.00 94.38 104 LYS A O 1
ATOM 860 N N . LYS A 1 105 ? -7.729 7.206 8.460 1.00 94.62 105 LYS A N 1
ATOM 861 C CA . LYS A 1 105 ? -9.158 6.858 8.401 1.00 94.62 105 LYS A CA 1
ATOM 862 C C . LYS A 1 105 ? -10.029 7.977 8.975 1.00 94.62 105 LYS A C 1
ATOM 864 O O . LYS A 1 105 ? -10.883 8.487 8.256 1.00 94.62 105 LYS A O 1
ATOM 869 N N . MET A 1 106 ? -9.766 8.406 10.210 1.00 94.31 106 MET A N 1
ATOM 870 C CA . MET A 1 106 ? -10.546 9.454 10.881 1.00 94.31 106 MET A CA 1
ATOM 871 C C . MET A 1 106 ? -10.529 10.778 10.097 1.00 94.31 106 MET A C 1
ATOM 873 O O . MET A 1 106 ? -11.544 11.467 10.006 1.00 94.31 106 MET A O 1
ATOM 877 N N . SER A 1 107 ? -9.389 11.118 9.486 1.00 92.56 107 SER A N 1
ATOM 878 C CA . SER A 1 107 ? -9.254 12.283 8.604 1.00 92.56 107 SER A CA 1
ATOM 879 C C . SER A 1 107 ? -10.131 12.175 7.347 1.00 92.56 107 SER A C 1
ATOM 881 O O . SER A 1 107 ? -10.824 13.134 7.003 1.00 92.56 107 SER A O 1
ATOM 883 N N . MET A 1 108 ? -10.164 11.006 6.693 1.00 89.75 108 MET A N 1
ATOM 884 C CA . MET A 1 108 ? -11.020 10.765 5.521 1.00 89.75 108 MET A CA 1
ATOM 885 C C . MET A 1 108 ? -12.512 10.771 5.877 1.00 89.75 108 MET A C 1
ATOM 887 O O . MET A 1 108 ? -13.288 11.418 5.179 1.00 89.75 108 MET A O 1
ATOM 891 N N . GLU A 1 109 ? -12.909 10.121 6.975 1.00 90.31 109 GLU A N 1
ATOM 892 C CA . GLU A 1 109 ? -14.299 10.113 7.462 1.00 90.31 109 GLU A CA 1
ATOM 893 C C . GLU A 1 109 ? -14.787 11.533 7.791 1.00 90.31 109 GLU A C 1
ATOM 895 O O . GLU A 1 109 ? -15.867 11.936 7.355 1.00 90.31 109 GLU A O 1
ATOM 900 N N . LYS A 1 110 ? -13.963 12.333 8.486 1.00 89.19 110 LYS A N 1
ATOM 901 C CA . LYS A 1 110 ? -14.284 13.733 8.797 1.00 89.19 110 LYS A CA 1
ATOM 902 C C . LYS A 1 110 ? -14.437 14.583 7.533 1.00 89.19 110 LYS A C 1
ATOM 904 O O . LYS A 1 110 ? -15.381 15.364 7.441 1.00 89.19 110 LYS A O 1
ATOM 909 N N . LEU A 1 111 ? -13.512 14.456 6.578 1.00 85.31 111 LEU A N 1
ATOM 910 C CA . LEU A 1 111 ? -13.578 15.202 5.319 1.00 85.31 111 LEU A CA 1
ATOM 911 C C . LEU A 1 111 ? -14.828 14.831 4.516 1.00 85.31 111 LEU A C 1
ATOM 913 O O . LEU A 1 111 ? -15.479 15.721 3.980 1.00 85.31 111 LEU A O 1
ATOM 917 N N . TYR A 1 112 ? -15.183 13.547 4.454 1.00 83.62 112 TYR A N 1
ATOM 918 C CA . TYR A 1 112 ? -16.381 13.089 3.752 1.00 83.62 112 TYR A CA 1
ATOM 919 C C . TYR A 1 112 ? -17.666 13.691 4.342 1.00 83.62 112 TYR A C 1
ATOM 921 O O . TYR A 1 112 ? -18.488 14.229 3.596 1.00 83.62 112 TYR A O 1
ATOM 929 N N . LEU A 1 113 ? -17.795 13.686 5.674 1.00 82.75 113 LEU A N 1
ATOM 930 C CA . LEU A 1 113 ? -18.953 14.255 6.367 1.00 82.75 113 LEU A CA 1
ATOM 931 C C . LEU A 1 113 ? -19.100 15.766 6.099 1.00 82.75 113 LEU A C 1
ATOM 933 O O . LEU A 1 113 ? -20.173 16.215 5.699 1.00 82.75 113 LEU A O 1
ATOM 937 N N . ASP A 1 114 ? -18.004 16.522 6.209 1.00 80.38 114 ASP A N 1
ATOM 938 C CA . ASP A 1 114 ? -17.958 17.977 5.979 1.00 80.38 114 ASP A CA 1
ATOM 939 C C . ASP A 1 114 ? -18.296 18.391 4.529 1.00 80.38 114 ASP A C 1
ATOM 941 O O . ASP A 1 114 ? -18.771 19.503 4.297 1.00 80.38 114 ASP A O 1
ATOM 945 N N . TYR A 1 115 ? -18.098 17.511 3.538 1.00 72.00 115 TYR A N 1
ATOM 946 C CA . TYR A 1 115 ? -18.642 17.729 2.192 1.00 72.00 115 TYR A CA 1
ATOM 947 C C . TYR A 1 115 ? -20.147 17.430 2.129 1.00 72.00 115 TYR A C 1
ATOM 949 O O . TYR A 1 115 ? -20.886 18.228 1.558 1.00 72.00 115 TYR A O 1
ATOM 957 N N . SER A 1 116 ? -20.611 16.337 2.745 1.00 71.31 116 SER A N 1
ATOM 958 C CA . SER A 1 116 ? -22.027 15.939 2.694 1.00 71.31 116 SER A CA 1
ATOM 959 C C . SER A 1 116 ? -22.987 16.947 3.346 1.00 71.31 116 SER A C 1
ATOM 961 O O . SER A 1 116 ? -24.088 17.148 2.837 1.00 71.31 116 SER A O 1
ATOM 963 N N . GLU A 1 117 ? -22.567 17.639 4.412 1.00 65.81 117 GLU A N 1
ATOM 964 C CA . GLU A 1 117 ? -23.393 18.662 5.074 1.00 65.81 117 GLU A CA 1
ATOM 965 C C . GLU A 1 117 ? -23.449 19.990 4.292 1.00 65.81 117 GLU A C 1
ATOM 967 O O . GLU A 1 117 ? -24.421 20.743 4.397 1.00 65.81 117 GLU A O 1
ATOM 972 N N . ARG A 1 118 ? -22.448 20.282 3.449 1.00 60.06 118 ARG A N 1
ATOM 973 C CA . ARG A 1 118 ? -22.403 21.532 2.667 1.00 60.06 118 ARG A CA 1
ATOM 974 C C . ARG A 1 118 ? -23.353 21.551 1.470 1.00 60.06 118 ARG A C 1
ATOM 976 O O . ARG A 1 118 ? -23.773 22.633 1.068 1.00 60.06 118 ARG A O 1
ATOM 983 N N . ASP A 1 119 ? -23.741 20.388 0.952 1.00 56.38 119 ASP A N 1
ATOM 984 C CA . ASP A 1 119 ? -24.713 20.287 -0.144 1.00 56.38 119 ASP A CA 1
ATOM 985 C C . ASP A 1 119 ? -26.184 20.322 0.338 1.00 56.38 119 ASP A C 1
ATOM 987 O O . ASP A 1 119 ? -27.089 20.451 -0.489 1.00 56.38 119 ASP A O 1
ATOM 991 N N . CYS A 1 120 ? -26.461 20.263 1.654 1.00 50.88 120 CYS A N 1
ATOM 992 C CA . CYS A 1 120 ? -27.835 20.307 2.184 1.00 50.88 120 CYS A CA 1
ATOM 993 C C . CYS A 1 120 ? -28.303 21.664 2.758 1.00 50.88 120 CYS A C 1
ATOM 995 O O . CYS A 1 120 ? -29.513 21.865 2.886 1.00 50.88 120 CYS A O 1
ATOM 997 N N . ASP A 1 121 ? -27.413 22.625 3.042 1.00 48.06 121 ASP A N 1
ATOM 998 C CA . ASP A 1 121 ? -27.778 23.889 3.724 1.00 48.06 121 ASP A CA 1
ATOM 999 C C . ASP A 1 121 ? -28.094 25.085 2.792 1.00 48.06 121 ASP A C 1
ATOM 1001 O O . ASP A 1 121 ? -27.837 26.246 3.097 1.00 48.06 121 ASP A O 1
ATOM 1005 N N . SER A 1 122 ? -28.701 24.832 1.628 1.00 51.72 122 SER A N 1
ATOM 1006 C CA . SER A 1 122 ? -29.265 25.906 0.780 1.00 51.72 122 SER A CA 1
ATOM 1007 C C . SER A 1 122 ? -30.748 26.201 1.057 1.00 51.72 122 SER A C 1
ATOM 1009 O O . SER A 1 122 ? -31.415 26.805 0.218 1.00 51.72 122 SER A O 1
ATOM 1011 N N . SER A 1 123 ? -31.304 25.780 2.205 1.00 52.69 123 SER A N 1
ATOM 1012 C CA . SER A 1 123 ? -32.731 26.025 2.501 1.00 52.69 123 SER A CA 1
ATOM 1013 C C . SER A 1 123 ? -33.126 26.337 3.949 1.00 52.69 123 SER A C 1
ATOM 1015 O O . SER A 1 123 ? -34.236 26.835 4.134 1.00 52.69 123 SER A O 1
ATOM 1017 N N . LEU A 1 124 ? -32.282 26.109 4.968 1.00 50.78 124 LEU A N 1
ATOM 1018 C CA . LEU A 1 124 ? -32.701 26.233 6.376 1.00 50.78 124 LEU A CA 1
ATOM 1019 C C . LEU A 1 124 ? -31.715 26.999 7.272 1.00 50.78 124 LEU A C 1
ATOM 1021 O O . LEU A 1 124 ? -31.472 26.619 8.417 1.00 50.78 124 LEU A O 1
ATOM 1025 N N . SER A 1 125 ? -31.321 28.201 6.836 1.00 49.16 125 SER A N 1
ATOM 1026 C CA . SER A 1 125 ? -30.920 29.263 7.772 1.00 49.16 125 SER A CA 1
ATOM 1027 C C . SER A 1 125 ? -32.146 29.756 8.564 1.00 49.16 125 SER A C 1
ATOM 1029 O O . SER A 1 125 ? -32.685 30.848 8.357 1.00 49.16 125 SER A O 1
ATOM 1031 N N . PHE A 1 126 ? -32.647 28.902 9.460 1.00 49.84 126 PHE A N 1
ATOM 1032 C CA . PHE A 1 126 ? -33.780 29.180 10.335 1.00 49.84 126 PHE A CA 1
ATOM 1033 C C . PHE A 1 126 ? -33.346 30.109 11.477 1.00 49.84 126 PHE A C 1
ATOM 1035 O O . PHE A 1 126 ? -33.064 29.681 12.592 1.00 49.84 126 PHE A O 1
ATOM 1042 N N . SER A 1 127 ? -33.298 31.405 11.157 1.00 53.56 127 SER A N 1
ATOM 1043 C CA . SER A 1 127 ? -33.632 32.533 12.036 1.00 53.56 127 SER A CA 1
ATOM 1044 C C . SER A 1 127 ? -33.389 32.319 13.542 1.00 53.56 127 SER A C 1
ATOM 1046 O O . SER A 1 127 ? -34.334 32.269 14.337 1.00 53.56 127 SER A O 1
ATOM 1048 N N . GLN A 1 128 ? -32.122 32.288 13.963 1.00 43.28 128 GLN A N 1
ATOM 1049 C CA . GLN A 1 128 ? -31.782 32.317 15.385 1.00 43.28 128 GLN A CA 1
ATOM 1050 C C . GLN A 1 128 ? -31.798 33.764 15.900 1.00 43.28 128 GLN A C 1
ATOM 1052 O O . GLN A 1 128 ? -30.797 34.476 15.911 1.00 43.28 128 GLN A O 1
ATOM 1057 N N . SER A 1 129 ? -32.981 34.206 16.325 1.00 48.47 129 SER A N 1
ATOM 1058 C CA . SER A 1 129 ? -33.151 35.400 17.153 1.00 48.47 129 SER A CA 1
ATOM 1059 C C . SER A 1 129 ? -34.080 35.092 18.330 1.00 48.47 129 SER A C 1
ATOM 1061 O O . SER A 1 129 ? -34.855 34.141 18.274 1.00 48.47 129 SER A O 1
ATOM 1063 N N . ILE A 1 130 ? -34.014 35.940 19.362 1.00 45.12 130 ILE A N 1
ATOM 1064 C CA . ILE A 1 130 ? -34.824 35.925 20.596 1.00 45.12 130 ILE A CA 1
ATOM 1065 C C . ILE A 1 130 ? -34.303 35.017 21.735 1.00 45.12 130 ILE A C 1
ATOM 1067 O O . ILE A 1 130 ? -34.732 33.890 21.948 1.00 45.12 130 ILE A O 1
ATOM 1071 N N . SER A 1 131 ? -33.449 35.652 22.545 1.00 44.31 131 SER A N 1
ATOM 1072 C CA . SER A 1 131 ? -33.610 35.829 24.001 1.00 44.31 131 SER A CA 1
ATOM 1073 C C . SER A 1 131 ? -33.645 34.615 24.938 1.00 44.31 131 SER A C 1
ATOM 1075 O O . SER A 1 131 ? -34.679 33.984 25.150 1.00 44.31 131 SER A O 1
ATOM 1077 N N . GLU A 1 132 ? -32.574 34.467 25.719 1.00 44.53 132 GLU A N 1
ATOM 1078 C CA . GLU A 1 132 ? -32.625 33.799 27.021 1.00 44.53 132 GLU A CA 1
ATOM 1079 C C . GLU A 1 132 ? -33.470 34.604 28.028 1.00 44.53 132 GLU A C 1
ATOM 1081 O O . GLU A 1 132 ? -33.196 35.780 28.288 1.00 44.53 132 GLU A O 1
ATOM 1086 N N . LYS A 1 133 ? -34.456 33.958 28.667 1.00 43.91 133 LYS A N 1
ATOM 1087 C CA . LYS A 1 133 ? -34.902 34.312 30.028 1.00 43.91 133 LYS A CA 1
ATOM 1088 C C . LYS A 1 133 ? -35.661 33.166 30.703 1.00 43.91 133 LYS A C 1
ATOM 1090 O O . LYS A 1 133 ? -36.598 32.600 30.154 1.00 43.91 133 LYS A O 1
ATOM 1095 N N . ASN A 1 134 ? -35.242 32.860 31.928 1.00 40.53 134 ASN A N 1
ATOM 1096 C CA . ASN A 1 134 ? -35.747 31.775 32.772 1.00 40.53 134 ASN A CA 1
ATOM 1097 C C . ASN A 1 134 ? -37.242 31.905 33.121 1.00 40.53 134 ASN A C 1
ATOM 1099 O O . ASN A 1 134 ? -37.623 32.959 33.628 1.00 40.53 134 ASN A O 1
ATOM 1103 N N . TYR A 1 135 ? -38.013 30.802 33.081 1.00 34.28 135 TYR A N 1
ATOM 1104 C CA . TYR A 1 135 ? -38.830 30.401 34.246 1.00 34.28 135 TYR A CA 1
ATOM 1105 C C . TYR A 1 135 ? -39.315 28.929 34.244 1.00 34.28 135 TYR A C 1
ATOM 1107 O O . TYR A 1 135 ? -39.911 28.443 33.293 1.00 34.28 135 TYR A O 1
ATOM 1115 N N . SER A 1 136 ? -39.086 28.268 35.382 1.00 37.41 136 SER A N 1
ATOM 1116 C CA . SER A 1 136 ? -39.906 27.257 36.081 1.00 37.41 136 SER A CA 1
ATOM 1117 C C . SER A 1 136 ? -40.763 26.209 35.339 1.00 37.41 136 SER A C 1
ATOM 1119 O O . SER A 1 136 ? -41.859 26.479 34.864 1.00 37.41 136 SER A O 1
ATOM 1121 N N . LYS A 1 137 ? -40.359 24.942 35.529 1.00 43.09 137 LYS A N 1
ATOM 1122 C CA . LYS A 1 137 ? -41.141 23.854 36.169 1.00 43.09 137 LYS A CA 1
ATOM 1123 C C . LYS A 1 137 ? -42.675 23.891 36.008 1.00 43.09 137 LYS A C 1
ATOM 1125 O O . LYS A 1 137 ? -43.360 24.628 36.715 1.00 43.09 137 LYS A O 1
ATOM 1130 N N . SER A 1 138 ? -43.227 22.930 35.264 1.00 38.84 138 SER A N 1
ATOM 1131 C CA . SER A 1 138 ? -44.582 22.407 35.500 1.00 38.84 138 SER A CA 1
ATOM 1132 C C . SER A 1 138 ? -44.703 20.945 35.075 1.00 38.84 138 SER A C 1
ATOM 1134 O O . SER A 1 138 ? -44.199 20.529 34.037 1.00 38.84 138 SER A O 1
ATOM 1136 N N . GLN A 1 139 ? -45.352 20.163 35.930 1.00 44.62 139 GLN A N 1
ATOM 1137 C CA . GLN A 1 139 ? -45.562 18.724 35.815 1.00 44.62 139 GLN A CA 1
ATOM 1138 C C . GLN A 1 139 ? -46.992 18.486 35.320 1.00 44.62 139 GLN A C 1
ATOM 1140 O O . GLN A 1 139 ? -47.924 19.016 35.919 1.00 44.62 139 GLN A O 1
ATOM 1145 N N . SER A 1 140 ? -47.200 17.668 34.287 1.00 44.25 140 SER A N 1
ATOM 1146 C CA . SER A 1 140 ? -48.527 17.088 34.038 1.00 44.25 140 SER A CA 1
ATOM 1147 C C . SER A 1 140 ? -48.438 15.739 33.327 1.00 44.25 140 SER A C 1
ATOM 1149 O O . SER A 1 140 ? -47.688 15.554 32.374 1.00 44.25 140 SER A O 1
ATOM 1151 N N . ASN A 1 141 ? -49.194 14.780 33.858 1.00 40.66 141 ASN A N 1
ATOM 1152 C CA . ASN A 1 141 ? -49.410 13.465 33.267 1.00 40.66 141 ASN A CA 1
ATOM 1153 C C . ASN A 1 141 ? -50.527 13.533 32.213 1.00 40.66 141 ASN A C 1
ATOM 1155 O O . ASN A 1 141 ? -51.318 14.477 32.239 1.00 40.66 141 ASN A O 1
ATOM 1159 N N . ARG A 1 142 ? -50.673 12.418 31.470 1.00 35.47 142 ARG A N 1
ATOM 1160 C CA . ARG A 1 142 ? -51.885 11.881 30.796 1.00 35.47 142 ARG A CA 1
ATOM 1161 C C . ARG A 1 142 ? -51.770 11.876 29.266 1.00 35.47 142 ARG A C 1
ATOM 1163 O O . ARG A 1 142 ? -51.459 12.899 28.685 1.00 35.47 142 ARG A O 1
ATOM 1170 N N . ALA A 1 143 ? -52.115 10.829 28.524 1.00 36.78 143 ALA A N 1
ATOM 1171 C CA . ALA A 1 143 ? -52.304 9.389 28.730 1.00 36.78 143 ALA A CA 1
ATOM 1172 C C . ALA A 1 143 ? -52.684 8.811 27.347 1.00 36.78 143 ALA A C 1
ATOM 1174 O O . ALA A 1 143 ? -53.206 9.536 26.508 1.00 36.78 143 ALA A O 1
ATOM 1175 N N . THR A 1 144 ? -52.482 7.507 27.160 1.00 42.66 144 THR A N 1
ATOM 1176 C CA . THR A 1 144 ? -53.312 6.600 26.337 1.00 42.66 144 THR A CA 1
ATOM 1177 C C . THR A 1 144 ? -54.152 7.184 25.182 1.00 42.66 144 THR A C 1
ATOM 1179 O O . THR A 1 144 ? -55.246 7.710 25.399 1.00 42.66 144 THR A O 1
ATOM 1182 N N . SER A 1 145 ? -53.791 6.824 23.953 1.00 45.19 145 SER A N 1
ATOM 1183 C CA . SER A 1 145 ? -54.789 6.402 22.967 1.00 45.19 145 SER A CA 1
ATOM 1184 C C . SER A 1 145 ? -54.294 5.142 22.259 1.00 45.19 145 SER A C 1
ATOM 1186 O O . SER A 1 145 ? -53.193 5.091 21.718 1.00 45.19 145 SER A O 1
ATOM 1188 N N . ALA A 1 146 ? -55.106 4.091 22.323 1.00 42.06 146 ALA A N 1
ATOM 1189 C CA . ALA A 1 146 ? -54.942 2.912 21.491 1.00 42.06 146 ALA A CA 1
ATOM 1190 C C . ALA A 1 146 ? -55.833 3.074 20.258 1.00 42.06 146 ALA A C 1
ATOM 1192 O O . ALA A 1 146 ? -56.976 3.514 20.379 1.00 42.06 146 ALA A O 1
ATOM 1193 N N . SER A 1 147 ? -55.349 2.643 19.099 1.00 42.69 147 SER A N 1
ATOM 1194 C CA . SER A 1 147 ? -56.224 2.159 18.036 1.00 42.69 147 SER A CA 1
ATOM 1195 C C . SER A 1 147 ? -55.596 0.919 17.420 1.00 42.69 147 SER A C 1
ATOM 1197 O O . SER A 1 147 ? -54.379 0.839 17.259 1.00 42.69 147 SER A O 1
ATOM 1199 N N . ALA A 1 148 ? -56.434 -0.073 17.158 1.00 42.09 148 ALA A N 1
ATOM 1200 C CA . ALA A 1 148 ? -56.047 -1.377 16.646 1.00 42.09 148 ALA A CA 1
ATOM 1201 C C . ALA A 1 148 ? -56.502 -1.534 15.185 1.00 42.09 148 ALA A C 1
ATOM 1203 O O . ALA A 1 148 ? -57.104 -0.625 14.621 1.00 42.09 148 ALA A O 1
ATOM 1204 N N . GLN A 1 149 ? -56.337 -2.757 14.665 1.00 40.47 149 GLN A N 1
ATOM 1205 C CA . GLN A 1 149 ? -56.844 -3.267 13.380 1.00 40.47 149 GLN A CA 1
ATOM 1206 C C . GLN A 1 149 ? -55.976 -2.922 12.150 1.00 40.47 149 GLN A C 1
ATOM 1208 O O . GLN A 1 149 ? -55.484 -1.810 12.027 1.00 40.47 149 GLN A O 1
ATOM 1213 N N . GLN A 1 150 ? -55.747 -3.828 11.190 1.00 38.97 150 GLN A N 1
ATOM 1214 C CA . GLN A 1 150 ? -55.956 -5.289 11.146 1.00 38.97 150 GLN A CA 1
ATOM 1215 C C . GLN A 1 150 ? -55.042 -5.890 10.048 1.00 38.97 150 GLN A C 1
ATOM 1217 O O . GLN A 1 150 ? -54.644 -5.207 9.109 1.00 38.97 150 GLN A O 1
ATOM 1222 N N . THR A 1 151 ? -54.707 -7.177 10.167 1.00 39.84 151 THR A N 1
ATOM 1223 C CA . THR A 1 151 ? -54.095 -8.030 9.117 1.00 39.84 151 THR A CA 1
ATOM 1224 C C . THR A 1 151 ? -55.153 -8.351 8.017 1.00 39.84 151 THR A C 1
ATOM 1226 O O . THR A 1 151 ? -56.298 -7.952 8.239 1.00 39.84 151 THR A O 1
ATOM 1229 N N . PRO A 1 152 ? -54.905 -9.059 6.869 1.00 47.97 152 PRO A N 1
ATOM 1230 C CA . PRO A 1 152 ? -53.854 -10.078 6.641 1.00 47.97 152 PRO A CA 1
ATOM 1231 C C . PRO A 1 152 ? -53.295 -10.321 5.205 1.00 47.97 152 PRO A C 1
ATOM 1233 O O . PRO A 1 152 ? -53.964 -10.078 4.205 1.00 47.97 152 PRO A O 1
ATOM 1236 N N . ARG A 1 153 ? -52.127 -10.994 5.122 1.00 31.83 153 ARG A N 1
ATOM 1237 C CA . ARG A 1 153 ? -51.897 -12.313 4.450 1.00 31.83 153 ARG A CA 1
ATOM 1238 C C . ARG A 1 153 ? -50.414 -12.566 4.122 1.00 31.83 153 ARG A C 1
ATOM 1240 O O . ARG A 1 153 ? -49.801 -11.836 3.356 1.00 31.83 153 ARG A O 1
ATOM 1247 N N . SER A 1 154 ? -49.885 -13.673 4.639 1.00 40.72 154 SER A N 1
ATOM 1248 C CA . SER A 1 154 ? -48.767 -14.442 4.050 1.00 40.72 154 SER A CA 1
ATOM 1249 C C . SER A 1 154 ? -49.341 -15.432 2.992 1.00 40.72 154 SER A C 1
ATOM 1251 O O . SER A 1 154 ? -50.575 -15.486 2.905 1.00 40.72 154 SER A O 1
ATOM 1253 N N . PRO A 1 155 ? -48.559 -16.228 2.209 1.00 50.09 155 PRO A N 1
ATOM 1254 C CA . PRO A 1 155 ? -47.721 -17.301 2.782 1.00 50.09 155 PRO A CA 1
ATOM 1255 C C . PRO A 1 155 ? -46.431 -17.751 2.025 1.00 50.09 155 PRO A C 1
ATOM 1257 O O . PRO A 1 155 ? -46.289 -17.603 0.821 1.00 50.09 155 PRO A O 1
ATOM 1260 N N . GLN A 1 156 ? -45.570 -18.444 2.789 1.00 34.72 156 GLN A N 1
ATOM 1261 C CA . GLN A 1 156 ? -44.816 -19.673 2.439 1.00 34.72 156 GLN A CA 1
ATOM 1262 C C . GLN A 1 156 ? -43.641 -19.701 1.428 1.00 34.72 156 GLN A C 1
ATOM 1264 O O . GLN A 1 156 ? -43.803 -19.719 0.214 1.00 34.72 156 GLN A O 1
ATOM 1269 N N . SER A 1 157 ? -42.455 -19.980 1.989 1.00 42.78 157 SER A N 1
ATOM 1270 C CA . SER A 1 157 ? -41.549 -21.089 1.586 1.00 42.78 157 SER A CA 1
ATOM 1271 C C . SER A 1 157 ? -42.018 -22.431 2.233 1.00 42.78 157 SER A C 1
ATOM 1273 O O . SER A 1 157 ? -43.027 -22.382 2.946 1.00 42.78 157 SER A O 1
ATOM 1275 N N . PRO A 1 158 ? -41.318 -23.602 2.144 1.00 59.56 158 PRO A N 1
ATOM 1276 C CA . PRO A 1 158 ? -40.035 -23.943 1.502 1.00 59.56 158 PRO A CA 1
ATOM 1277 C C . PRO A 1 158 ? -40.223 -24.955 0.331 1.00 59.56 158 PRO A C 1
ATOM 1279 O O . PRO A 1 158 ? -40.787 -24.465 -0.645 1.00 59.56 158 PRO A O 1
ATOM 1282 N N . PRO A 1 159 ? -39.851 -26.273 0.293 1.00 53.66 159 PRO A N 1
ATOM 1283 C CA . PRO A 1 159 ? -39.232 -27.200 1.266 1.00 53.66 159 PRO A CA 1
ATOM 1284 C C . PRO A 1 159 ? -37.714 -27.478 1.000 1.00 53.66 159 PRO A C 1
ATOM 1286 O O . PRO A 1 159 ? -36.939 -26.548 0.801 1.00 53.66 159 PRO A O 1
ATOM 1289 N N . ARG A 1 160 ? -37.268 -28.747 1.068 1.00 41.25 160 ARG A N 1
ATOM 1290 C CA . ARG A 1 160 ? -35.921 -29.318 0.802 1.00 41.25 160 ARG A CA 1
ATOM 1291 C C . ARG A 1 160 ? -36.067 -30.753 0.241 1.00 41.25 160 ARG A C 1
ATOM 1293 O O . ARG A 1 160 ? -37.110 -31.347 0.481 1.00 41.25 160 ARG 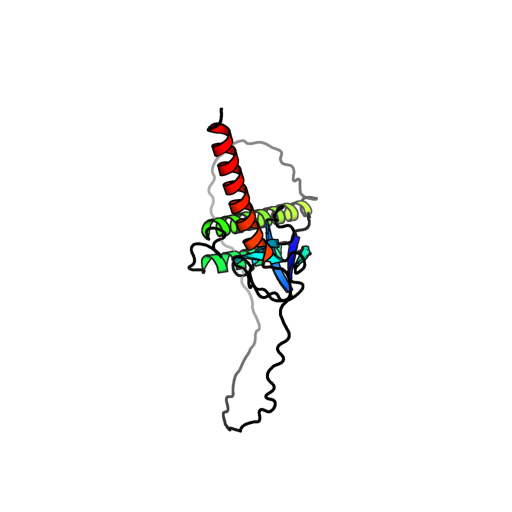A O 1
ATOM 1300 N N . SER A 1 161 ? -34.943 -31.306 -0.259 1.00 43.09 161 SER A N 1
ATOM 1301 C CA . SER A 1 161 ? -34.517 -32.735 -0.391 1.00 43.09 161 SER A CA 1
ATOM 1302 C C . SER A 1 161 ? -34.419 -33.229 -1.852 1.00 43.09 161 SER A C 1
ATOM 1304 O O . SER A 1 161 ? -35.219 -32.818 -2.675 1.00 43.09 161 SER A O 1
ATOM 1306 N N . ASN A 1 162 ? -33.428 -34.000 -2.334 1.00 40.62 162 ASN A N 1
ATOM 1307 C CA . ASN A 1 162 ? -32.478 -35.011 -1.810 1.00 40.62 162 ASN A CA 1
ATOM 1308 C C . ASN A 1 162 ? -31.059 -34.727 -2.398 1.00 40.62 162 ASN A C 1
ATOM 1310 O O . ASN A 1 162 ? -30.967 -33.985 -3.366 1.00 40.62 162 ASN A O 1
ATOM 1314 N N . ARG A 1 163 ? -29.879 -35.193 -1.955 1.00 44.19 163 ARG A N 1
ATOM 1315 C CA . ARG A 1 163 ? -29.399 -36.401 -1.248 1.00 44.19 163 ARG A CA 1
ATOM 1316 C C . ARG A 1 163 ? -29.614 -37.755 -1.956 1.00 44.19 163 ARG A C 1
ATOM 1318 O O . ARG A 1 163 ? -30.384 -38.568 -1.469 1.00 44.19 163 ARG A O 1
ATOM 1325 N N . LEU A 1 164 ? -28.861 -38.006 -3.032 1.00 56.91 164 LEU A N 1
ATOM 1326 C CA . LEU A 1 164 ? -28.216 -39.299 -3.347 1.00 56.91 164 LEU A CA 1
ATOM 1327 C C . LEU A 1 164 ? -26.833 -38.958 -3.954 1.00 56.91 164 LEU A C 1
ATOM 1329 O O . LEU A 1 164 ? -26.759 -38.025 -4.744 1.00 56.91 164 LEU A O 1
ATOM 1333 N N . ASP A 1 165 ? -25.682 -39.413 -3.455 1.00 38.34 165 ASP A N 1
ATOM 1334 C CA . ASP A 1 165 ? -25.129 -40.775 -3.307 1.00 38.34 165 ASP A CA 1
ATOM 1335 C C . ASP A 1 165 ? -24.422 -41.292 -4.580 1.00 38.34 165 ASP A C 1
ATOM 1337 O O . ASP A 1 165 ? -25.001 -41.317 -5.662 1.00 38.34 165 ASP A O 1
ATOM 1341 N N . GLY A 1 166 ? -23.171 -41.741 -4.422 1.00 37.72 166 GLY A N 1
ATOM 1342 C CA . GLY A 1 166 ? -22.587 -42.756 -5.299 1.00 37.72 166 GLY A CA 1
ATOM 1343 C C . GLY A 1 166 ? -21.628 -42.362 -6.444 1.00 37.72 166 GLY A C 1
ATOM 1344 O O . GLY A 1 166 ? -22.026 -42.320 -7.602 1.00 37.72 166 GLY A O 1
ATOM 1345 N N . ASN A 1 167 ? -20.327 -42.508 -6.139 1.00 37.59 167 ASN A N 1
ATOM 1346 C CA . ASN A 1 167 ? -19.487 -43.604 -6.686 1.00 37.59 167 ASN A CA 1
ATOM 1347 C C . ASN A 1 167 ? -18.508 -43.325 -7.874 1.00 37.59 167 ASN A C 1
ATOM 1349 O O . ASN A 1 167 ? -18.783 -42.547 -8.776 1.00 37.59 167 ASN A O 1
ATOM 1353 N N . LYS A 1 168 ? -17.424 -44.135 -7.906 1.00 46.00 168 LYS A N 1
ATOM 1354 C CA . LYS A 1 168 ? -16.457 -44.437 -9.008 1.00 46.00 168 LYS A CA 1
ATOM 1355 C C . LYS A 1 168 ? -15.502 -43.288 -9.409 1.00 46.00 168 LYS A C 1
ATOM 1357 O O . LYS A 1 168 ? -15.904 -42.330 -10.044 1.00 46.00 168 LYS A O 1
ATOM 1362 N N . LYS A 1 169 ? -14.220 -43.281 -9.008 1.00 41.97 169 LYS A N 1
ATOM 1363 C CA . LYS A 1 169 ? -13.083 -44.108 -9.499 1.00 41.97 169 LYS A CA 1
ATOM 1364 C C . LYS A 1 169 ? -12.901 -44.133 -11.029 1.00 41.97 169 LYS A C 1
ATOM 1366 O O . LYS A 1 169 ? -13.570 -44.919 -11.695 1.00 41.97 169 LYS A O 1
ATOM 1371 N N . SER A 1 170 ? -11.899 -43.401 -11.533 1.00 44.50 170 SER A N 1
ATOM 1372 C CA . SER A 1 170 ? -11.021 -43.722 -12.688 1.00 44.50 170 SER A CA 1
ATOM 1373 C C . SER A 1 170 ? -9.915 -42.648 -12.766 1.00 44.50 170 SER A C 1
ATOM 1375 O O . SER A 1 170 ? -10.236 -41.471 -12.709 1.00 44.50 170 SER A O 1
ATOM 1377 N N . MET A 1 171 ? -8.627 -42.964 -12.573 1.00 46.88 171 MET A N 1
ATOM 1378 C CA . MET A 1 171 ? -7.664 -43.602 -13.502 1.00 46.88 171 MET A CA 1
ATOM 1379 C C . MET A 1 171 ? -6.910 -42.591 -14.398 1.00 46.88 171 MET A C 1
ATOM 1381 O O . MET A 1 171 ? -7.341 -42.275 -15.496 1.00 46.88 171 MET A O 1
ATOM 1385 N N . SER A 1 172 ? -5.752 -42.156 -13.890 1.00 39.25 172 SER A N 1
ATOM 1386 C CA . SER A 1 172 ? -4.432 -42.184 -14.551 1.00 39.25 172 SER A CA 1
ATOM 1387 C C . SER A 1 172 ? -4.186 -41.574 -15.951 1.00 39.25 172 SER A C 1
ATOM 1389 O O . SER A 1 172 ? -4.526 -42.179 -16.960 1.00 39.25 172 SER A O 1
ATOM 1391 N N . SER A 1 173 ? -3.276 -40.581 -15.956 1.00 44.66 173 SER A N 1
ATOM 1392 C CA . SER A 1 173 ? -2.097 -40.491 -16.858 1.00 44.66 173 SER A CA 1
ATOM 1393 C C . SER A 1 173 ? -2.290 -40.021 -18.322 1.00 44.66 173 SER A C 1
ATOM 1395 O O . SER A 1 173 ? -3.404 -40.075 -18.832 1.00 44.66 173 SER A O 1
ATOM 1397 N N . PRO A 1 174 ? -1.213 -39.584 -19.032 1.00 55.59 174 PRO A N 1
ATOM 1398 C CA . PRO A 1 174 ? 0.209 -39.591 -18.646 1.00 55.59 174 PRO A CA 1
ATOM 1399 C C . PRO A 1 174 ? 0.940 -38.232 -18.682 1.00 55.59 174 PRO A C 1
ATOM 1401 O O . PRO A 1 174 ? 0.505 -37.263 -19.296 1.00 55.59 174 PRO A O 1
ATOM 1404 N N . ALA A 1 175 ? 2.127 -38.216 -18.071 1.00 41.12 175 ALA A N 1
ATOM 1405 C CA . ALA A 1 175 ? 3.149 -37.196 -18.287 1.00 41.12 175 ALA A CA 1
ATOM 1406 C C . ALA A 1 175 ? 3.982 -37.505 -19.545 1.00 41.12 175 ALA A C 1
ATOM 1408 O O . ALA A 1 175 ? 4.295 -38.667 -19.805 1.00 41.12 175 ALA A O 1
ATOM 1409 N N . VAL A 1 176 ? 4.408 -36.468 -20.272 1.00 44.44 176 VAL A N 1
ATOM 1410 C CA . VAL A 1 176 ? 5.453 -36.537 -21.310 1.00 44.44 176 VAL A CA 1
ATOM 1411 C C . VAL A 1 176 ? 6.213 -35.205 -21.316 1.00 44.44 176 VAL A C 1
ATOM 1413 O O . VAL A 1 176 ? 5.582 -34.162 -21.175 1.00 44.44 176 VAL A O 1
ATOM 1416 N N . GLY A 1 177 ? 7.537 -35.222 -21.514 1.00 39.34 177 GLY A N 1
ATOM 1417 C CA . GLY A 1 177 ? 8.309 -34.004 -21.819 1.00 39.34 177 GLY A CA 1
ATOM 1418 C C . GLY A 1 177 ? 9.368 -33.594 -20.792 1.00 39.34 177 GLY A C 1
ATOM 1419 O O . GLY A 1 177 ? 9.342 -32.477 -20.287 1.00 39.34 177 GLY A O 1
ATOM 1420 N N . VAL A 1 178 ? 10.344 -34.466 -20.521 1.00 40.75 178 VAL A N 1
ATOM 1421 C CA . VAL A 1 178 ? 11.607 -34.047 -19.891 1.00 40.75 178 VAL A CA 1
ATOM 1422 C C . VAL A 1 178 ? 12.460 -33.316 -20.931 1.00 40.75 178 VAL A C 1
ATOM 1424 O O . VAL A 1 178 ? 12.918 -33.950 -21.878 1.00 40.75 178 VAL A O 1
ATOM 1427 N N . VAL A 1 179 ? 12.734 -32.023 -20.724 1.00 40.22 179 VAL A N 1
ATOM 1428 C CA . VAL A 1 179 ? 13.901 -31.336 -21.306 1.00 40.22 179 VAL A CA 1
ATOM 1429 C C . VAL A 1 179 ? 14.527 -30.413 -20.256 1.00 40.22 179 VAL A C 1
ATOM 1431 O O . VAL A 1 179 ? 13.920 -29.453 -19.793 1.00 40.22 179 VAL A O 1
ATOM 1434 N N . MET A 1 180 ? 15.776 -30.713 -19.920 1.00 41.78 180 MET A N 1
ATOM 1435 C CA . MET A 1 180 ? 16.747 -29.867 -19.221 1.00 41.78 180 MET A CA 1
ATOM 1436 C C . MET A 1 180 ? 18.019 -29.829 -20.095 1.00 41.78 180 MET A C 1
ATOM 1438 O O . MET A 1 180 ? 18.197 -30.727 -20.918 1.00 41.78 180 MET A O 1
ATOM 1442 N N . PRO A 1 181 ? 18.986 -28.929 -19.854 1.00 46.94 181 PRO A N 1
ATOM 1443 C CA . PRO A 1 181 ? 18.836 -27.493 -19.621 1.00 46.94 181 PRO A CA 1
ATOM 1444 C C . PRO A 1 181 ? 19.782 -26.692 -20.551 1.00 46.94 181 PRO A C 1
ATOM 1446 O O . PRO A 1 181 ? 20.913 -27.111 -20.790 1.00 46.94 181 PRO A O 1
ATOM 1449 N N . GLN A 1 182 ? 19.396 -25.502 -21.028 1.00 38.97 182 GLN A N 1
ATOM 1450 C CA . GLN A 1 182 ? 20.351 -24.612 -21.711 1.00 38.97 182 GLN A CA 1
ATOM 1451 C C . GLN A 1 182 ? 20.921 -23.560 -20.758 1.00 38.97 182 GLN A C 1
ATOM 1453 O O . GL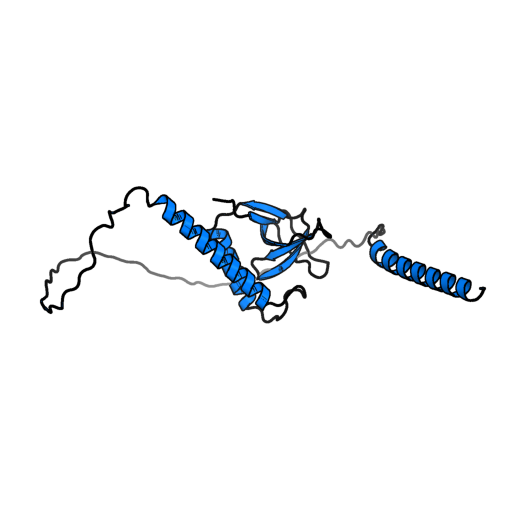N A 1 182 ? 20.285 -22.562 -20.432 1.00 38.97 182 GLN A O 1
ATOM 1458 N N . ILE A 1 183 ? 22.164 -23.800 -20.342 1.00 48.41 183 ILE A N 1
ATOM 1459 C CA . ILE A 1 183 ? 23.025 -22.817 -19.687 1.00 48.41 183 ILE A CA 1
ATOM 1460 C C . ILE A 1 183 ? 23.451 -21.786 -20.738 1.00 48.41 183 ILE A C 1
ATOM 1462 O O . ILE A 1 183 ? 24.206 -22.122 -21.649 1.00 48.41 183 ILE A O 1
ATOM 1466 N N . MET A 1 184 ? 23.031 -20.529 -20.585 1.00 47.97 184 MET A N 1
ATOM 1467 C CA . MET A 1 184 ? 23.682 -19.384 -21.233 1.00 47.97 184 MET A CA 1
ATOM 1468 C C . MET A 1 184 ? 23.857 -18.227 -20.243 1.00 47.97 184 MET A C 1
ATOM 1470 O O . MET A 1 184 ? 22.990 -17.381 -20.080 1.00 47.97 184 MET A O 1
ATOM 1474 N N . GLN A 1 185 ? 25.018 -18.272 -19.588 1.00 43.81 185 GLN A N 1
ATOM 1475 C CA . GLN A 1 185 ? 25.886 -17.158 -19.188 1.00 43.81 185 GLN A CA 1
ATOM 1476 C C . GLN A 1 185 ? 25.246 -15.844 -18.705 1.00 43.81 185 GLN A C 1
ATOM 1478 O O . GLN A 1 185 ? 24.762 -15.016 -19.473 1.00 43.81 185 GLN A O 1
ATOM 1483 N N . GLU A 1 186 ? 25.433 -15.600 -17.410 1.00 43.25 186 GLU A N 1
ATOM 1484 C CA . GLU A 1 186 ? 25.277 -14.302 -16.760 1.00 43.25 186 GLU A CA 1
ATOM 1485 C C . GLU A 1 186 ? 26.247 -13.243 -17.313 1.00 43.25 186 GLU A C 1
ATOM 1487 O O . GLU A 1 186 ? 27.449 -13.481 -17.430 1.00 43.25 186 GLU A O 1
ATOM 1492 N N . SER A 1 187 ? 25.722 -12.042 -17.564 1.00 42.88 187 SER A N 1
ATOM 1493 C CA . SER A 1 187 ? 26.386 -10.722 -17.559 1.00 42.88 187 SER A CA 1
ATOM 1494 C C . SER A 1 187 ? 25.263 -9.687 -17.775 1.00 42.88 187 SER A C 1
ATOM 1496 O O . SER A 1 187 ? 24.461 -9.858 -18.681 1.00 42.88 187 SER A O 1
ATOM 1498 N N . THR A 1 188 ? 25.081 -8.599 -17.018 1.00 44.16 188 THR A N 1
ATOM 1499 C CA . THR A 1 188 ? 26.055 -7.802 -16.253 1.00 44.16 188 THR A CA 1
ATOM 1500 C C . THR A 1 188 ? 25.350 -6.957 -15.168 1.00 44.16 188 THR A C 1
ATOM 1502 O O . THR A 1 188 ? 24.207 -6.550 -15.344 1.00 44.16 188 THR A O 1
ATOM 1505 N N . SER A 1 189 ? 26.101 -6.536 -14.141 1.00 47.78 189 SER A N 1
ATOM 1506 C CA . SER A 1 189 ? 25.909 -5.252 -13.425 1.00 47.78 189 SER A CA 1
ATOM 1507 C C . SER A 1 189 ? 24.832 -5.109 -12.324 1.00 47.78 189 SER A C 1
ATOM 1509 O O . SER A 1 189 ? 24.046 -4.166 -12.326 1.00 47.78 189 SER A O 1
ATOM 1511 N N . MET A 1 190 ? 24.909 -5.941 -11.277 1.00 49.22 190 MET A N 1
ATOM 1512 C CA . MET A 1 190 ? 24.546 -5.519 -9.901 1.00 49.22 190 MET A CA 1
ATOM 1513 C C . MET A 1 190 ? 25.662 -5.760 -8.859 1.00 49.22 190 MET A C 1
ATOM 1515 O O . MET A 1 190 ? 25.483 -5.497 -7.673 1.00 49.22 190 MET A O 1
ATOM 1519 N N . GLY A 1 191 ? 26.863 -6.172 -9.290 1.00 46.94 191 GLY A N 1
ATOM 1520 C CA . GLY A 1 191 ? 28.046 -6.270 -8.418 1.00 46.94 191 GLY A CA 1
ATOM 1521 C C . GLY A 1 191 ? 28.667 -4.916 -8.034 1.00 46.94 191 GLY A C 1
ATOM 1522 O O . GLY A 1 191 ? 29.520 -4.845 -7.151 1.00 46.94 191 GLY A O 1
ATOM 1523 N N . THR A 1 192 ? 28.247 -3.820 -8.673 1.00 49.50 192 THR A N 1
ATOM 1524 C CA . THR A 1 192 ? 28.860 -2.494 -8.513 1.00 49.50 192 THR A CA 1
ATOM 1525 C C . THR A 1 192 ? 28.623 -1.872 -7.137 1.00 49.50 192 THR A C 1
ATOM 1527 O O . THR A 1 192 ? 29.539 -1.243 -6.618 1.00 49.50 192 THR A O 1
ATOM 1530 N N . MET A 1 193 ? 27.465 -2.076 -6.493 1.00 50.69 193 MET A N 1
ATOM 1531 C CA . MET A 1 193 ? 27.185 -1.426 -5.200 1.00 50.69 193 MET A CA 1
ATOM 1532 C C . MET A 1 193 ? 28.090 -1.918 -4.056 1.00 50.69 193 MET A C 1
ATOM 1534 O O . MET A 1 193 ? 28.581 -1.103 -3.273 1.00 50.69 193 MET A O 1
ATOM 1538 N N . GLN A 1 194 ? 28.366 -3.224 -3.962 1.00 52.62 194 GLN A N 1
ATOM 1539 C CA . GLN A 1 194 ? 29.283 -3.742 -2.935 1.00 52.62 194 GLN A CA 1
ATOM 1540 C C . GLN A 1 194 ? 30.749 -3.420 -3.257 1.00 52.62 194 GLN A C 1
ATOM 1542 O O . GLN A 1 194 ? 31.479 -2.981 -2.367 1.00 52.62 194 GLN A O 1
ATOM 1547 N N . ILE A 1 195 ? 31.167 -3.545 -4.524 1.00 55.59 195 ILE A N 1
ATOM 1548 C CA . ILE A 1 195 ? 32.545 -3.238 -4.941 1.00 55.59 195 ILE A CA 1
ATOM 1549 C C . ILE A 1 195 ? 32.864 -1.748 -4.751 1.00 55.59 195 ILE A C 1
ATOM 1551 O O . ILE A 1 195 ? 33.917 -1.419 -4.210 1.00 55.59 195 ILE A O 1
ATOM 1555 N N . GLN A 1 196 ? 31.957 -0.841 -5.127 1.00 55.06 196 GLN A N 1
ATOM 1556 C CA . GLN A 1 196 ? 32.193 0.601 -5.010 1.00 55.06 196 GLN A CA 1
ATOM 1557 C C . GLN A 1 196 ? 32.288 1.053 -3.546 1.00 55.06 196 GLN A C 1
ATOM 1559 O O . GLN A 1 196 ? 33.170 1.840 -3.205 1.00 55.06 196 GLN A O 1
ATOM 1564 N N . THR A 1 197 ? 31.459 0.491 -2.658 1.00 59.38 197 THR A N 1
ATOM 1565 C CA . THR A 1 197 ? 31.533 0.785 -1.215 1.00 59.38 197 THR A CA 1
ATOM 1566 C C . THR A 1 197 ? 32.870 0.327 -0.614 1.00 59.38 197 THR A C 1
ATOM 1568 O O . THR A 1 197 ? 33.464 1.046 0.190 1.00 59.38 197 THR A O 1
ATOM 1571 N N . GLN A 1 198 ? 33.389 -0.833 -1.036 1.00 58.31 198 GLN A N 1
ATOM 1572 C CA . GLN A 1 198 ? 34.666 -1.365 -0.548 1.00 58.31 198 GLN A CA 1
ATOM 1573 C C . GLN A 1 198 ? 35.888 -0.638 -1.149 1.00 58.31 198 GLN A C 1
ATOM 1575 O O . GLN A 1 198 ? 36.847 -0.353 -0.429 1.00 58.31 198 GLN A O 1
ATOM 1580 N N . GLN A 1 199 ? 35.847 -0.260 -2.433 1.00 64.38 199 GLN A N 1
ATOM 1581 C CA . GLN A 1 199 ? 36.910 0.532 -3.068 1.00 64.38 199 GLN A CA 1
ATOM 1582 C C . GLN A 1 199 ? 37.039 1.936 -2.461 1.00 64.38 199 GLN A C 1
ATOM 1584 O O . GLN A 1 199 ? 38.160 2.370 -2.186 1.00 64.38 199 GLN A O 1
ATOM 1589 N N . SER A 1 200 ? 35.928 2.632 -2.185 1.00 66.06 200 SER A N 1
ATOM 1590 C CA . SER A 1 200 ? 35.985 3.954 -1.541 1.00 66.06 200 SER A CA 1
ATOM 1591 C C . SER A 1 200 ? 36.588 3.901 -0.133 1.00 66.06 200 SER A C 1
ATOM 1593 O O . SER A 1 200 ? 37.350 4.799 0.225 1.00 66.06 200 SER A O 1
ATOM 1595 N N . GLN A 1 201 ? 36.326 2.844 0.646 1.00 72.31 201 GLN A N 1
ATOM 1596 C CA . GLN A 1 201 ? 36.955 2.668 1.963 1.00 72.31 201 GLN A CA 1
ATOM 1597 C C . GLN A 1 201 ? 38.471 2.440 1.856 1.00 72.31 201 GLN A C 1
ATOM 1599 O O . GLN A 1 201 ? 39.234 3.096 2.565 1.00 72.31 201 GLN A O 1
ATOM 1604 N N . LEU A 1 202 ? 38.928 1.581 0.936 1.00 74.25 202 LEU A N 1
ATOM 1605 C CA . LEU A 1 202 ? 40.363 1.351 0.711 1.00 74.25 202 LEU A CA 1
ATOM 1606 C C . LEU A 1 202 ? 41.094 2.622 0.253 1.00 74.25 202 LEU A C 1
ATOM 1608 O O . LEU A 1 202 ? 42.186 2.917 0.743 1.00 74.25 202 LEU A O 1
ATOM 1612 N N . GLN A 1 203 ? 40.485 3.407 -0.639 1.00 78.00 203 GLN A N 1
ATOM 1613 C CA . GLN A 1 203 ? 41.089 4.644 -1.138 1.00 78.00 203 GLN A CA 1
ATOM 1614 C C . GLN A 1 203 ? 41.176 5.729 -0.050 1.00 78.00 203 GLN A C 1
ATOM 1616 O O . GLN A 1 203 ? 42.187 6.428 0.041 1.00 78.00 203 GLN A O 1
ATOM 1621 N N . GLN A 1 204 ? 40.174 5.825 0.829 1.00 79.69 204 GLN A N 1
ATOM 1622 C CA . GLN A 1 204 ? 40.204 6.736 1.977 1.00 79.69 204 GLN A CA 1
ATOM 1623 C C . GLN A 1 204 ? 41.275 6.332 3.009 1.00 79.69 204 GLN A C 1
ATOM 1625 O O . GLN A 1 204 ? 41.977 7.196 3.540 1.00 79.69 204 GLN A O 1
ATOM 1630 N N . LEU A 1 205 ? 41.463 5.028 3.245 1.00 77.88 205 LEU A N 1
ATOM 1631 C CA . LEU A 1 205 ? 42.499 4.513 4.150 1.00 77.88 205 LEU A CA 1
ATOM 1632 C C . LEU A 1 205 ? 43.922 4.753 3.608 1.00 77.88 205 LEU A C 1
ATOM 1634 O O . LEU A 1 205 ? 44.851 5.017 4.374 1.00 77.88 205 LEU A O 1
ATOM 1638 N N . GLN A 1 206 ? 44.097 4.699 2.283 1.00 80.75 206 GLN A N 1
ATOM 1639 C CA . GLN A 1 206 ? 45.373 4.997 1.626 1.00 80.75 206 GLN A CA 1
ATOM 1640 C C . GLN A 1 206 ? 45.720 6.496 1.684 1.00 80.75 206 GLN A C 1
ATOM 1642 O O . GLN A 1 206 ? 46.873 6.841 1.953 1.00 80.75 206 GLN A O 1
ATOM 1647 N N . GLN A 1 207 ? 44.737 7.389 1.515 1.00 78.75 207 GLN A N 1
ATOM 1648 C CA . GLN A 1 207 ? 44.951 8.836 1.668 1.00 78.75 207 GLN A CA 1
ATOM 1649 C C . GLN A 1 207 ? 45.335 9.220 3.107 1.00 78.75 207 GLN A C 1
ATOM 1651 O O . GLN A 1 207 ? 46.248 10.025 3.291 1.00 78.75 207 GLN A O 1
ATOM 1656 N N . GLN A 1 208 ? 44.722 8.608 4.130 1.00 78.75 208 GLN A N 1
ATOM 1657 C CA . GLN A 1 208 ? 45.125 8.847 5.526 1.00 78.75 208 GLN A CA 1
ATOM 1658 C C . GLN A 1 208 ? 46.579 8.431 5.797 1.00 78.75 208 GLN A C 1
ATOM 1660 O O . GLN A 1 208 ? 47.309 9.174 6.453 1.00 78.75 208 GLN A O 1
ATOM 1665 N N . GLN A 1 209 ? 47.039 7.297 5.254 1.00 77.06 209 GLN A N 1
ATOM 1666 C CA . GLN A 1 209 ? 48.439 6.878 5.403 1.00 77.06 209 GLN A CA 1
ATOM 1667 C C . GLN A 1 209 ? 49.423 7.841 4.723 1.00 77.06 209 GLN A C 1
ATOM 1669 O O . GLN A 1 209 ? 50.448 8.176 5.317 1.00 77.06 209 GLN A O 1
ATOM 1674 N N . GLN A 1 210 ? 49.106 8.343 3.524 1.00 75.69 210 GLN A N 1
ATOM 1675 C CA . GLN A 1 210 ? 49.944 9.346 2.851 1.00 75.69 210 GLN A CA 1
ATOM 1676 C C . GLN A 1 210 ? 50.011 10.661 3.643 1.00 75.69 210 GLN A C 1
ATOM 1678 O O . GLN A 1 210 ? 51.096 11.211 3.831 1.00 75.69 210 GLN A O 1
ATOM 1683 N N . HIS A 1 211 ? 48.878 11.128 4.177 1.00 74.56 211 HIS A N 1
ATOM 1684 C CA . HIS A 1 211 ? 48.834 12.344 4.993 1.00 74.56 211 HIS A CA 1
ATOM 1685 C C . HIS A 1 211 ? 49.564 12.180 6.338 1.00 74.56 211 HIS A C 1
ATOM 1687 O O . HIS A 1 211 ? 50.085 13.154 6.882 1.00 74.56 211 HIS A O 1
ATOM 1693 N N . HIS A 1 212 ? 49.639 10.961 6.883 1.00 74.81 212 HIS A N 1
ATOM 1694 C CA . HIS A 1 212 ? 50.437 10.675 8.077 1.00 74.81 212 HIS A CA 1
ATOM 1695 C C . HIS A 1 212 ? 51.945 10.656 7.769 1.00 74.81 212 HIS A C 1
ATOM 1697 O O . HIS A 1 212 ? 52.722 11.248 8.512 1.00 74.81 212 HIS A O 1
ATOM 1703 N N . GLN A 1 213 ? 52.372 10.065 6.644 1.00 71.62 213 GLN A N 1
ATOM 1704 C CA . GLN A 1 213 ? 53.790 10.051 6.246 1.00 71.62 213 GLN A CA 1
ATOM 1705 C C . GLN A 1 213 ? 54.346 11.450 5.931 1.00 71.62 213 GLN A C 1
ATOM 1707 O O . GLN A 1 213 ? 55.488 11.741 6.289 1.00 71.62 213 GLN A O 1
ATOM 1712 N N . GLN A 1 214 ? 53.544 12.338 5.327 1.00 69.44 214 GLN A N 1
ATOM 1713 C CA . GLN A 1 214 ? 53.946 13.733 5.071 1.00 69.44 214 GLN A CA 1
ATOM 1714 C C . GLN A 1 214 ? 54.086 14.578 6.351 1.00 69.44 214 GLN A C 1
ATOM 1716 O O . GLN A 1 214 ? 54.813 15.567 6.348 1.00 69.44 214 GLN A O 1
ATOM 1721 N N . GLN A 1 215 ? 53.434 14.184 7.451 1.00 66.44 215 GLN A N 1
ATOM 1722 C CA . GLN A 1 215 ? 53.569 14.843 8.757 1.00 66.44 215 GLN A CA 1
ATOM 1723 C C . GLN A 1 215 ? 54.759 14.332 9.586 1.00 66.44 215 GLN A C 1
ATOM 1725 O O . GLN A 1 215 ? 55.061 14.930 10.609 1.00 66.44 215 GLN A O 1
ATOM 1730 N N . GLN A 1 216 ? 55.444 13.261 9.164 1.00 62.50 216 GLN A N 1
ATOM 1731 C CA . GLN A 1 216 ? 56.675 12.777 9.814 1.00 62.50 216 GLN A CA 1
ATOM 1732 C C . GLN A 1 216 ? 57.967 13.219 9.097 1.00 62.50 216 GLN A C 1
ATOM 1734 O O . GLN A 1 216 ? 59.054 12.793 9.476 1.00 62.50 216 GLN A O 1
ATOM 1739 N N . HIS A 1 217 ? 57.855 14.055 8.058 1.00 59.09 217 HIS A N 1
ATOM 1740 C CA . HIS A 1 217 ? 58.984 14.604 7.288 1.00 59.09 217 HIS A CA 1
ATOM 1741 C C . HIS A 1 217 ? 59.031 16.149 7.311 1.00 59.09 217 HIS A C 1
ATOM 1743 O O . HIS A 1 217 ? 59.658 16.762 6.446 1.00 59.09 217 HIS A O 1
ATOM 1749 N N . GLN A 1 218 ? 58.366 16.762 8.297 1.00 51.94 218 GLN A N 1
ATOM 1750 C CA . GLN A 1 218 ? 58.492 18.169 8.701 1.00 51.94 218 GLN A CA 1
ATOM 1751 C C . GLN A 1 218 ? 58.891 18.221 10.177 1.00 51.94 218 GLN A C 1
ATOM 1753 O O . GLN A 1 218 ? 59.666 19.137 10.520 1.00 51.94 218 GLN A O 1
#

Sequence (218 aa):
MESIEMLKALYDFQAVYPKTISFDEGEYFILYQTSARQRNWWQVVSMKGNIGFVPSNYVMKIKVEPDFLISFLNSSIESLEKSTESEINGIMPKEELLERLREKKMSMEKLYLDYSERDCDSSLSFSQSISEKNYSKSQSNRATSASAQQTPRSPQSPPRSNRLDGNKKSMSSPAVGVVMPQIMQESTSMGTMQIQTQQSQLQQLQQQQQHHQQQQHQ

Organism: Ceratitis capitata (NCBI:txid7213)

Radius of gyration: 33.8 Å; chains: 1; bounding box: 116×80×58 Å

Foldseek 3Di:
DPFDKKKFFCAWDDDPDQQADTDGHGFIWHFDDADPVCNQWTWTAGLLLATGIDGPVRIDIDGDDLVVLLVSLVSNLVNLVPDPDQAHSVPGGSVVSNVVSVVVNVVSVVVVVVVVVVVPPPPDPPDPDDDDDDDDDDDDDDDDDDDDDDDDDDDDDDDDDDDDDDDDDDDDDDDDDDDDDDDDDDDDDPVCVVVVVVVVVVVVVVVVVVVVVVVVVD

Secondary structure (DSSP, 8-state):
-PPPEEEEESS-B---STTB--B-TT-EEEEEEE-SS-TTEEEEEETTS-EEEEETTSEEEEE--HHHHHHHHHHHHHHHHH---SEETTTEEHHHHHHHHHHHHHHHHHHHHHHHHHTT-SS------------------------------------------------------------------STHHHHHHHHHHHHHHHHHHHHHHHTT--

InterPro domains:
  IPR001452 SH3 domain [PF00018] (8-56)
  IPR001452 SH3 domain [PR00452] (5-15)
  IPR001452 SH3 domain [PR00452] (19-34)
  IPR001452 SH3 domain [PR00452] (38-47)
  IPR001452 SH3 domain [PR00452] (50-62)
  IPR001452 SH3 domain [PS50002] (2-64)
  IPR001452 SH3 domain [SM00326] (5-63)
  IPR035514 SPIN90, SH3 domain [cd11849] (6-60)
  IPR036028 SH3-like domain superfamily [SSF50044] (4-62)

pLDDT: mean 73.15, std 23.29, range [31.83, 98.56]